Protein AF-A0A2K8UCI5-F1 (afdb_monomer)

Solvent-accessible surface area (backbone atoms only — not comparable to full-atom values): 15601 Å² total; per-residue (Å²): 131,56,74,60,50,55,51,47,45,50,54,52,30,69,34,71,57,67,73,60,74,86,48,57,68,68,60,54,51,51,52,49,49,49,55,48,50,47,51,23,44,49,49,12,52,48,42,30,75,26,50,40,74,67,23,25,14,62,88,83,52,98,50,97,85,38,55,49,44,64,76,40,79,25,60,80,46,74,41,74,41,48,20,38,31,53,50,92,89,74,39,55,42,37,39,35,40,67,48,73,47,80,56,47,38,92,86,77,67,24,55,52,85,54,49,66,58,55,49,52,56,50,31,53,46,31,34,23,42,30,67,58,33,45,74,34,40,33,36,38,42,36,37,33,32,42,65,25,65,69,49,41,53,101,92,39,76,14,36,45,64,48,47,25,71,72,45,39,86,36,34,66,36,85,52,65,86,46,66,44,48,26,21,43,38,38,34,40,26,32,30,44,52,87,61,21,17,84,76,78,74,74,76,77,77,76,75,77,80,77,93,66,82,98,80,82,90,85,70,85,69,79,78,70,72,72,70,72,73,71,75,74,71,65,55,62,49,35,22,46,50,66,36,92,88,45,74,51,57,62,55,59,59,49,45,53,52,47,45,54,41,18,71,71,36,57,87,54,23,39,69,52,97,78,22,52,41,77,92

Organism: NCBI:txid1166950

Mean predicted aligned error: 9.22 Å

Foldseek 3Di:
DPPLLVQLLVLQQQFAAQDALPDDPVSNVVSQVSNLLSVLASVQVVQCVQVLVQKFPDPDDPDPPNDSWDQDQFPVGTDTASIFRADPVQGTLEGEHEEEQEHADPPLRARQPCLVVSLVVLLVVLLRHLNPRLNHAYEYEYEYALCQCPSADPVGHGNLVVSLVVCVVQECPQGSPPDSSHHPFYKYKHAPSNSHHDDPDPDPDDPPPDDDDDDDPPDPDPPPPPPPPPPPPRRMWMDTRNGSPDTDDPLVVQLVSLCSSCVSVVCAWDRDPSHIDGD

pLDDT: mean 84.33, std 18.42, range [35.41, 98.38]

Secondary structure (DSSP, 8-state):
--HHHHHHHHHHHTSPPPPPTTS-HHHHHHHHHHHHHHHHHHHHHHHHHTT-TT-BSPS---STT--SS-EEEETTEEEE-SEEEEETTTEEEEEEEEEEE-S--TTTSSS-TTHHHHHHHHHHHHHHHHTT-TT-EEEEEEEEEGGGGT--BTTB--HHHHHHHHHGGGB---STTS-TT-BSEEEEEEE-GGG-SSPPPPPPPPPPPP---SS-------------------SEEEEETT-TT-B--HHHHHHHHHHHHHHHSTTTEEEETTEEEE-

Sequence (279 aa):
MAEIDERLAEALGSLPPKPGDEAPQAAKKRYSELVSQQVALALGAELRRRGLKEARPAPGGAGPDAGAERRMAGGLGAKKVDVTWATEESGLLLGISVKTINFRDSKTRNFQKNLVNRRGDMLMEAVTLHRRFPYAVLAGLFFLDSEAANDGTEKRRSTFLNAHARLQLFTGRNDPADREEQFERFYLILLDSARTGPRPTPPPLAPPPRSGSTADLFAPAPLAEAAPDPVSLPLLRPFQVGAPERELALADMLDDLLSLVAQRNPDFYELRDGRLIPA

Nearest PDB structures (foldseek):
  3pee-assembly2_B  TM=3.394E-01  e=1.733E+00  Clostridioides difficile 630
  4bgv-assembly1_C  TM=6.069E-01  e=7.448E+00  Picrophilus oshimae
  8qeo-assembly1_A  TM=4.089E-01  e=5.173E+00  Clostridioides difficile
  1guy-assembly1_C-2  TM=6.222E-01  e=9.496E+00  Chloroflexus aurantiacus

Structure (mmCIF, N/CA/C/O backbone):
data_AF-A0A2K8UCI5-F1
#
_entry.id   AF-A0A2K8UCI5-F1
#
loop_
_atom_site.group_PDB
_atom_site.id
_atom_site.type_symbol
_atom_site.label_atom_id
_atom_site.label_alt_id
_atom_site.label_comp_id
_atom_site.label_asym_id
_atom_site.label_entity_id
_atom_site.label_seq_id
_atom_site.pdbx_PDB_ins_code
_atom_site.Cartn_x
_atom_site.Cartn_y
_atom_site.Cartn_z
_atom_site.occupancy
_atom_site.B_iso_or_equiv
_atom_site.auth_seq_id
_atom_site.auth_comp_id
_atom_site.auth_asym_id
_atom_site.auth_atom_id
_atom_site.pdbx_PDB_model_num
ATOM 1 N N . MET A 1 1 ? 4.659 -21.398 0.496 1.00 56.81 1 MET A N 1
ATOM 2 C CA . MET A 1 1 ? 4.014 -20.107 0.172 1.00 56.81 1 MET A CA 1
ATOM 3 C C . MET A 1 1 ? 4.931 -19.390 -0.811 1.00 56.81 1 MET A C 1
ATOM 5 O O . MET A 1 1 ? 6.009 -19.915 -1.072 1.00 56.81 1 MET A O 1
ATOM 9 N N . ALA A 1 2 ? 4.531 -18.281 -1.438 1.00 68.62 2 ALA A N 1
ATOM 10 C CA . ALA A 1 2 ? 5.487 -17.556 -2.274 1.00 68.62 2 ALA A CA 1
ATOM 11 C C . ALA A 1 2 ? 6.543 -16.863 -1.389 1.00 68.62 2 ALA A C 1
ATOM 13 O O . ALA A 1 2 ? 6.276 -16.497 -0.246 1.00 68.62 2 ALA A O 1
ATOM 14 N N . GLU A 1 3 ? 7.755 -16.693 -1.921 1.00 82.38 3 GLU A N 1
ATOM 15 C CA . GLU A 1 3 ? 8.936 -16.213 -1.180 1.00 82.38 3 GLU A CA 1
ATOM 16 C C . GLU A 1 3 ? 8.713 -14.842 -0.503 1.00 82.38 3 GLU A C 1
ATOM 18 O O . GLU A 1 3 ? 9.254 -14.573 0.569 1.00 82.38 3 GLU A O 1
ATOM 23 N N . ILE A 1 4 ? 7.890 -13.972 -1.102 1.00 87.00 4 ILE A N 1
ATOM 24 C CA . ILE A 1 4 ? 7.556 -12.658 -0.534 1.00 87.00 4 ILE A CA 1
ATOM 25 C C . ILE A 1 4 ? 6.607 -12.752 0.664 1.00 87.00 4 ILE A C 1
ATOM 27 O O . ILE A 1 4 ? 6.786 -12.008 1.628 1.00 87.00 4 ILE A O 1
ATOM 31 N N . ASP A 1 5 ? 5.634 -13.666 0.642 1.00 86.00 5 ASP A N 1
ATOM 32 C CA . ASP A 1 5 ? 4.704 -13.865 1.754 1.00 86.00 5 ASP A CA 1
ATOM 33 C C . ASP A 1 5 ? 5.462 -14.288 3.016 1.00 86.00 5 ASP A C 1
ATOM 35 O O . ASP A 1 5 ? 5.235 -13.740 4.094 1.00 86.00 5 ASP A O 1
ATOM 39 N N . GLU A 1 6 ? 6.433 -15.191 2.866 1.00 85.12 6 GLU A N 1
ATOM 40 C CA . GLU A 1 6 ? 7.282 -15.669 3.962 1.00 85.12 6 GLU A CA 1
ATOM 41 C C . GLU A 1 6 ? 8.194 -14.558 4.499 1.00 85.12 6 GLU A C 1
ATOM 43 O O . GLU A 1 6 ? 8.233 -14.326 5.706 1.00 85.12 6 GLU A O 1
ATOM 48 N N . ARG A 1 7 ? 8.858 -13.800 3.616 1.00 86.06 7 ARG A N 1
ATOM 49 C CA . ARG A 1 7 ? 9.739 -12.688 4.015 1.00 86.06 7 ARG A CA 1
ATOM 50 C C . ARG A 1 7 ? 9.001 -11.564 4.719 1.00 86.06 7 ARG A C 1
ATOM 52 O O . ARG A 1 7 ? 9.495 -11.031 5.711 1.00 86.06 7 ARG A O 1
ATOM 59 N N . LEU A 1 8 ? 7.839 -11.169 4.199 1.00 89.38 8 LEU A N 1
ATOM 60 C CA . LEU A 1 8 ? 7.060 -10.113 4.829 1.00 89.38 8 LEU A CA 1
ATOM 61 C C . LEU A 1 8 ? 6.493 -10.595 6.167 1.00 89.38 8 LEU A C 1
ATOM 63 O O . LEU A 1 8 ? 6.482 -9.828 7.131 1.00 89.38 8 LEU A O 1
ATOM 67 N N . ALA A 1 9 ? 6.086 -11.866 6.252 1.00 87.38 9 ALA A N 1
ATOM 68 C CA . ALA A 1 9 ? 5.649 -12.454 7.507 1.00 87.38 9 ALA A CA 1
ATOM 69 C C . ALA A 1 9 ? 6.775 -12.499 8.553 1.00 87.38 9 ALA A C 1
ATOM 71 O O . ALA A 1 9 ? 6.557 -12.133 9.705 1.00 87.38 9 ALA A O 1
ATOM 72 N N . GLU A 1 10 ? 7.987 -12.886 8.158 1.00 87.19 10 GLU A N 1
ATOM 73 C CA . GLU A 1 10 ? 9.169 -12.883 9.025 1.00 87.19 10 GLU A CA 1
ATOM 74 C C . GLU A 1 10 ? 9.517 -11.465 9.500 1.00 87.19 10 GLU A C 1
ATOM 76 O O . GLU A 1 10 ? 9.662 -11.226 10.702 1.00 87.19 10 GLU A O 1
ATOM 81 N N . ALA A 1 11 ? 9.574 -10.500 8.575 1.00 87.44 11 ALA A N 1
ATOM 82 C CA . ALA A 1 11 ? 9.883 -9.108 8.889 1.00 87.44 11 ALA A CA 1
ATOM 83 C C . ALA A 1 11 ? 8.878 -8.517 9.887 1.00 87.44 11 ALA A C 1
ATOM 85 O O . ALA A 1 11 ? 9.272 -7.887 10.870 1.00 87.44 11 ALA A O 1
ATOM 86 N N . LEU A 1 12 ? 7.580 -8.756 9.684 1.00 90.88 12 LEU A N 1
ATOM 87 C CA . LEU A 1 12 ? 6.537 -8.283 10.595 1.00 90.88 12 LEU A CA 1
ATOM 88 C C . LEU A 1 12 ? 6.494 -9.065 11.912 1.00 90.88 12 LEU A C 1
ATOM 90 O O . LEU A 1 12 ? 6.242 -8.464 12.954 1.00 90.88 12 LEU A O 1
ATOM 94 N N . GLY A 1 13 ? 6.796 -10.365 11.900 1.00 87.00 13 GLY A N 1
ATOM 95 C CA . GLY A 1 13 ? 6.927 -11.167 13.117 1.00 87.00 13 GLY A CA 1
ATOM 96 C C . GLY A 1 13 ? 8.065 -10.684 14.020 1.00 87.00 13 GLY A C 1
ATOM 97 O O . GLY A 1 13 ? 7.949 -10.746 15.240 1.00 87.00 13 GLY A O 1
ATOM 98 N N . SER A 1 14 ? 9.128 -10.121 13.437 1.00 87.00 14 SER A N 1
ATOM 99 C CA . SER A 1 14 ? 10.275 -9.578 14.180 1.00 87.00 14 SER A CA 1
ATOM 100 C C . SER A 1 14 ? 10.002 -8.259 14.922 1.00 87.00 14 SER A C 1
ATOM 102 O O . SER A 1 14 ? 10.831 -7.812 15.720 1.00 87.00 14 SER A O 1
ATOM 104 N N . LEU A 1 15 ? 8.857 -7.614 14.670 1.00 90.62 15 LEU A N 1
ATOM 105 C CA . LEU A 1 15 ? 8.478 -6.371 15.339 1.00 90.62 15 LEU A CA 1
ATOM 106 C C . LEU A 1 15 ? 8.322 -6.567 16.853 1.00 90.62 15 LEU A C 1
ATOM 108 O O . LEU A 1 15 ? 8.013 -7.668 17.303 1.00 90.62 15 LEU A O 1
ATOM 112 N N . PRO A 1 16 ? 8.471 -5.506 17.671 1.00 91.62 16 PRO A N 1
ATOM 113 C CA . PRO A 1 16 ? 8.111 -5.596 19.078 1.00 91.62 16 PRO A CA 1
ATOM 114 C C . PRO A 1 16 ? 6.626 -5.968 19.238 1.00 91.62 16 PRO A C 1
ATOM 116 O O . PRO A 1 16 ? 5.816 -5.697 18.339 1.00 91.62 16 PRO A O 1
ATOM 119 N N . PRO A 1 17 ? 6.242 -6.530 20.397 1.00 92.81 17 PRO A N 1
ATOM 120 C CA . PRO A 1 17 ? 4.841 -6.775 20.704 1.00 92.81 17 PRO A CA 1
ATOM 121 C C . PRO A 1 17 ? 4.008 -5.507 20.522 1.00 92.81 17 PRO A C 1
ATOM 123 O O . PRO A 1 17 ? 4.413 -4.414 20.943 1.00 92.81 17 PRO A O 1
ATOM 126 N N . LYS A 1 18 ? 2.837 -5.649 19.899 1.00 94.50 18 LYS A N 1
ATOM 127 C CA . LYS A 1 18 ? 1.888 -4.548 19.760 1.00 94.50 18 LYS A CA 1
ATOM 128 C C . LYS A 1 18 ? 1.512 -4.000 21.150 1.00 94.50 18 LYS A C 1
ATOM 130 O O . LYS A 1 18 ? 1.085 -4.766 22.014 1.00 94.50 18 LYS A O 1
ATOM 135 N N . PRO A 1 19 ? 1.623 -2.680 21.386 1.00 95.19 19 PRO A N 1
ATOM 136 C CA . PRO A 1 19 ? 1.131 -2.067 22.618 1.00 95.19 19 PRO A CA 1
ATOM 137 C C . PRO A 1 19 ? -0.378 -2.285 22.817 1.00 95.19 19 PRO A C 1
ATOM 139 O O . PRO A 1 19 ? -1.129 -2.395 21.853 1.00 95.19 19 PRO A O 1
ATOM 142 N N . GLY A 1 20 ? -0.857 -2.268 24.062 1.00 94.06 20 GLY A N 1
ATOM 143 C CA . GLY A 1 20 ? -2.302 -2.295 24.329 1.00 94.06 20 GLY A CA 1
ATOM 144 C C . GLY A 1 20 ? -3.029 -1.046 23.803 1.00 94.06 20 GLY A C 1
ATOM 145 O O . GLY A 1 20 ? -2.422 0.013 23.637 1.00 94.06 20 GLY A O 1
ATOM 146 N N . ASP A 1 21 ? -4.346 -1.129 23.592 1.00 93.81 21 ASP A N 1
ATOM 147 C CA . ASP A 1 21 ? -5.149 0.009 23.098 1.00 93.81 21 ASP A CA 1
ATOM 148 C C . ASP A 1 21 ? -5.103 1.239 24.030 1.00 93.81 21 ASP A C 1
ATOM 150 O O . ASP A 1 21 ? -5.162 2.384 23.564 1.00 93.81 21 ASP A O 1
ATOM 154 N N . GLU A 1 22 ? -4.915 1.005 25.333 1.00 94.12 22 GLU A N 1
ATOM 155 C CA . GLU A 1 22 ? -4.767 2.039 26.370 1.00 94.12 22 GLU A CA 1
ATOM 156 C C . GLU A 1 22 ? -3.343 2.613 26.467 1.00 94.12 22 GLU A C 1
ATOM 158 O O . GLU A 1 22 ? -3.086 3.521 27.256 1.00 94.12 22 GLU A O 1
ATOM 163 N N . ALA A 1 23 ? -2.395 2.113 25.666 1.00 95.00 23 ALA A N 1
ATOM 164 C CA . ALA A 1 23 ? -1.029 2.619 25.668 1.00 95.00 23 ALA A CA 1
ATOM 165 C C . ALA A 1 23 ? -0.969 4.098 25.231 1.00 95.00 23 ALA A C 1
ATOM 167 O O . ALA A 1 23 ? -1.808 4.558 24.438 1.00 95.00 23 ALA A O 1
ATOM 168 N N . PRO A 1 24 ? 0.060 4.852 25.672 1.00 96.62 24 PRO A N 1
ATOM 169 C CA . PRO A 1 24 ? 0.256 6.235 25.257 1.00 96.62 24 PRO A CA 1
ATOM 170 C C . PRO A 1 24 ? 0.261 6.392 23.734 1.00 96.62 24 PRO A C 1
ATOM 172 O O . PRO A 1 24 ? 0.823 5.571 23.004 1.00 96.62 24 PRO A O 1
ATOM 175 N N . GLN A 1 25 ? -0.309 7.494 23.239 1.00 95.00 25 GLN A N 1
ATOM 176 C CA . GLN A 1 25 ? -0.429 7.750 21.798 1.00 95.00 25 GLN A CA 1
ATOM 177 C C . GLN A 1 25 ? 0.921 7.691 21.063 1.00 95.00 25 GLN A C 1
ATOM 179 O O . GLN A 1 25 ? 0.972 7.237 19.921 1.00 95.00 25 GLN A O 1
ATOM 184 N N . ALA A 1 26 ? 2.012 8.102 21.717 1.00 96.12 26 ALA A N 1
ATOM 185 C CA . ALA A 1 26 ? 3.362 8.011 21.166 1.00 96.12 26 ALA A CA 1
ATOM 186 C C . ALA A 1 26 ? 3.799 6.557 20.904 1.00 96.12 26 ALA A C 1
ATOM 188 O O . ALA A 1 26 ? 4.354 6.277 19.846 1.00 96.12 26 ALA A O 1
ATOM 189 N N . ALA A 1 27 ? 3.494 5.624 21.813 1.00 96.06 27 ALA A N 1
ATOM 190 C CA . ALA A 1 27 ? 3.811 4.204 21.647 1.00 96.06 27 ALA A CA 1
ATOM 191 C C . ALA A 1 27 ? 2.990 3.575 20.512 1.00 96.06 27 ALA A C 1
ATOM 193 O O . ALA A 1 27 ? 3.532 2.860 19.671 1.00 96.06 27 ALA A O 1
ATOM 194 N N . LYS A 1 28 ? 1.697 3.914 20.432 1.00 95.75 28 LYS A N 1
ATOM 195 C CA . LYS A 1 28 ? 0.817 3.468 19.341 1.00 95.75 28 LYS A CA 1
ATOM 196 C C . LYS A 1 28 ? 1.295 3.977 17.983 1.00 95.75 28 LYS A C 1
ATOM 198 O O . LYS A 1 28 ? 1.406 3.212 17.030 1.00 95.75 28 LYS A O 1
ATOM 203 N N . LYS A 1 29 ? 1.636 5.266 17.906 1.00 94.94 29 LYS A N 1
ATOM 204 C CA . LYS A 1 29 ? 2.211 5.875 16.702 1.00 94.94 29 LYS A CA 1
ATOM 205 C C . LYS A 1 29 ? 3.510 5.171 16.296 1.00 94.94 29 LYS A C 1
ATOM 207 O O . LYS A 1 29 ? 3.616 4.749 15.150 1.00 94.94 29 LYS A O 1
ATOM 212 N N . ARG A 1 30 ? 4.437 4.981 17.241 1.00 95.06 30 ARG A N 1
ATOM 213 C CA . ARG A 1 30 ? 5.722 4.304 17.015 1.00 95.06 30 ARG A CA 1
ATOM 214 C C . ARG A 1 30 ? 5.538 2.898 16.444 1.00 95.06 30 ARG A C 1
ATOM 216 O O . ARG A 1 30 ? 6.214 2.544 15.488 1.00 95.06 30 ARG A O 1
ATOM 223 N N . TYR A 1 31 ? 4.622 2.107 17.003 1.00 95.50 31 TYR A N 1
ATOM 224 C CA . TYR A 1 31 ? 4.328 0.768 16.489 1.00 95.50 31 TYR A CA 1
ATOM 225 C C . TYR A 1 31 ? 3.803 0.813 15.047 1.00 95.50 31 TYR A C 1
ATOM 227 O O . TYR A 1 31 ? 4.307 0.100 14.185 1.00 95.50 31 TYR A O 1
ATOM 235 N N . SER A 1 32 ? 2.840 1.693 14.754 1.00 94.88 32 SER A N 1
ATOM 236 C CA . SER A 1 32 ? 2.313 1.837 13.392 1.00 94.88 32 SER A CA 1
ATOM 237 C C . SER A 1 32 ? 3.366 2.274 12.374 1.00 94.88 32 SER A C 1
ATOM 239 O O . SER A 1 32 ? 3.323 1.793 11.245 1.00 94.88 32 SER A O 1
ATOM 241 N N . GLU A 1 33 ? 4.302 3.141 12.772 1.00 93.44 33 GLU A N 1
ATOM 242 C CA . GLU A 1 33 ? 5.446 3.553 11.946 1.00 93.44 33 GLU A CA 1
ATOM 243 C C . GLU A 1 33 ? 6.394 2.380 11.666 1.00 93.44 33 GLU A C 1
ATOM 245 O O . GLU A 1 33 ? 6.832 2.212 10.529 1.00 93.44 33 GLU A O 1
ATOM 250 N N . LEU A 1 34 ? 6.667 1.536 12.669 1.00 93.19 34 LEU A N 1
ATOM 251 C CA . LEU A 1 34 ? 7.491 0.336 12.500 1.00 93.19 34 LEU A CA 1
ATOM 252 C C . LEU A 1 34 ? 6.850 -0.667 11.533 1.00 93.19 34 LEU A C 1
ATOM 254 O O . LEU A 1 34 ? 7.548 -1.193 10.669 1.00 93.19 34 LEU A O 1
ATOM 258 N N . VAL A 1 35 ? 5.533 -0.891 11.631 1.00 94.25 35 VAL A N 1
ATOM 259 C CA . VAL A 1 35 ? 4.797 -1.748 10.683 1.00 94.25 35 VAL A CA 1
ATOM 260 C C . VAL A 1 35 ? 4.964 -1.226 9.258 1.00 94.25 35 VAL A C 1
ATOM 262 O O . VAL A 1 35 ? 5.414 -1.967 8.388 1.00 94.25 35 VAL A O 1
ATOM 265 N N . SER A 1 36 ? 4.663 0.054 9.006 1.00 92.44 36 SER A N 1
ATOM 266 C CA . SER A 1 36 ? 4.797 0.621 7.657 1.00 92.44 36 SER A CA 1
ATOM 267 C C . SER A 1 36 ? 6.239 0.596 7.147 1.00 92.44 36 SER A C 1
ATOM 269 O O . SER A 1 36 ? 6.461 0.291 5.978 1.00 92.44 36 SER A O 1
ATOM 271 N N . GLN A 1 37 ? 7.222 0.858 8.015 1.00 91.38 37 GLN A N 1
ATOM 272 C CA . GLN A 1 37 ? 8.636 0.850 7.647 1.00 91.38 37 GLN A CA 1
ATOM 273 C C . GLN A 1 37 ? 9.111 -0.549 7.234 1.00 91.38 37 GLN A C 1
ATOM 275 O O . GLN A 1 37 ? 9.785 -0.682 6.214 1.00 91.38 37 GLN A O 1
ATOM 280 N N . GLN A 1 38 ? 8.755 -1.591 7.994 1.00 92.00 38 GLN A N 1
ATOM 281 C CA . GLN A 1 38 ? 9.133 -2.968 7.659 1.00 92.00 38 GLN A CA 1
ATOM 282 C C . GLN A 1 38 ? 8.472 -3.443 6.365 1.00 92.00 38 GLN A C 1
ATOM 284 O O . GLN A 1 38 ? 9.144 -4.035 5.522 1.00 92.00 38 GLN A O 1
ATOM 289 N N . VAL A 1 39 ? 7.192 -3.109 6.156 1.00 93.88 39 VAL A N 1
ATOM 290 C CA . VAL A 1 39 ? 6.504 -3.379 4.883 1.00 93.88 39 VAL A CA 1
ATOM 291 C C . VAL A 1 39 ? 7.239 -2.710 3.724 1.00 93.88 39 VAL A C 1
ATOM 293 O O . VAL A 1 39 ? 7.556 -3.372 2.739 1.00 93.88 39 VAL A O 1
ATOM 296 N N . ALA A 1 40 ? 7.550 -1.417 3.839 1.00 93.00 40 ALA A N 1
ATOM 297 C CA . ALA A 1 40 ? 8.215 -0.679 2.773 1.00 93.00 40 ALA A CA 1
ATOM 298 C C . ALA A 1 40 ? 9.602 -1.257 2.440 1.00 93.00 40 ALA A C 1
ATOM 300 O O . ALA A 1 40 ? 9.944 -1.408 1.267 1.00 93.00 40 ALA A O 1
ATOM 301 N N . LEU A 1 41 ? 10.389 -1.632 3.456 1.00 91.56 41 L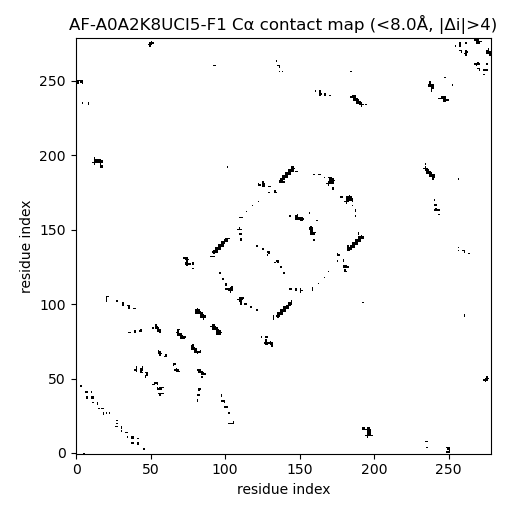EU A N 1
ATOM 302 C CA . LEU A 1 41 ? 11.706 -2.256 3.281 1.00 91.56 41 LEU A CA 1
ATOM 303 C C . LEU A 1 41 ? 11.621 -3.614 2.580 1.00 91.56 41 LEU A C 1
ATOM 305 O O . LEU A 1 41 ? 12.377 -3.855 1.635 1.00 91.56 41 LEU A O 1
ATOM 309 N N . ALA A 1 42 ? 10.693 -4.471 3.009 1.00 92.69 42 ALA A N 1
ATOM 310 C CA . ALA A 1 42 ? 10.477 -5.784 2.411 1.00 92.69 42 ALA A CA 1
ATOM 311 C C . ALA A 1 42 ? 10.013 -5.672 0.949 1.00 92.69 42 ALA A C 1
ATOM 313 O O . ALA A 1 42 ? 10.578 -6.327 0.073 1.00 92.69 42 ALA A O 1
ATOM 314 N N . LEU A 1 43 ? 9.056 -4.782 0.663 1.00 94.62 43 LEU A N 1
ATOM 315 C CA . LEU A 1 43 ? 8.589 -4.522 -0.700 1.00 94.62 43 LEU A CA 1
ATOM 316 C C . LEU A 1 43 ? 9.700 -3.944 -1.580 1.00 94.62 43 LEU A C 1
ATOM 318 O O . LEU A 1 43 ? 9.914 -4.431 -2.684 1.00 94.62 43 LEU A O 1
ATOM 322 N N . GLY A 1 44 ? 10.458 -2.957 -1.095 1.00 93.31 44 GLY A N 1
ATOM 323 C CA . GLY A 1 44 ? 11.583 -2.396 -1.843 1.00 93.31 44 GLY A CA 1
ATOM 324 C C . GLY A 1 44 ? 12.635 -3.456 -2.192 1.00 93.31 44 GLY A C 1
ATOM 325 O O . GLY A 1 44 ? 13.134 -3.489 -3.317 1.00 93.31 44 GLY A O 1
ATOM 326 N N . ALA A 1 45 ? 12.959 -4.350 -1.251 1.00 93.12 45 ALA A N 1
ATOM 327 C CA . ALA A 1 45 ? 13.869 -5.471 -1.494 1.00 93.12 45 ALA A CA 1
ATOM 328 C C . ALA A 1 45 ? 13.329 -6.449 -2.540 1.00 93.12 45 ALA A C 1
ATOM 330 O O . ALA A 1 45 ? 14.073 -6.867 -3.429 1.00 93.12 45 ALA A O 1
ATOM 331 N N . GLU A 1 46 ? 12.040 -6.763 -2.471 1.00 95.06 46 GLU A N 1
ATOM 332 C CA . GLU A 1 46 ? 11.396 -7.658 -3.423 1.00 95.06 46 GLU A CA 1
ATOM 333 C C . GLU A 1 46 ? 11.326 -7.066 -4.832 1.00 95.06 46 GLU A C 1
ATOM 335 O O . GLU A 1 46 ? 11.679 -7.743 -5.794 1.00 95.06 46 GLU A O 1
ATOM 340 N N . LEU A 1 47 ? 10.967 -5.788 -4.972 1.00 95.56 47 LEU A N 1
ATOM 341 C CA . LEU A 1 47 ? 10.945 -5.115 -6.272 1.00 95.56 47 LEU A CA 1
ATOM 342 C C . LEU A 1 47 ? 12.333 -5.123 -6.931 1.00 95.56 47 LEU A C 1
ATOM 344 O O . LEU A 1 47 ? 12.447 -5.427 -8.118 1.00 95.56 47 LEU A O 1
ATOM 348 N N . ARG A 1 48 ? 13.409 -4.892 -6.161 1.00 94.44 48 ARG A N 1
ATOM 349 C CA . ARG A 1 48 ? 14.785 -5.017 -6.676 1.00 94.44 48 ARG A CA 1
ATOM 350 C C . ARG A 1 48 ? 15.098 -6.431 -7.158 1.00 94.44 48 ARG A C 1
ATOM 352 O O . ARG A 1 48 ? 15.703 -6.586 -8.217 1.00 94.44 48 ARG A O 1
ATOM 359 N N . ARG A 1 49 ? 14.664 -7.460 -6.421 1.00 93.81 49 ARG A N 1
ATOM 360 C CA . ARG A 1 49 ? 14.806 -8.868 -6.837 1.00 93.81 49 ARG A CA 1
ATOM 361 C C . ARG A 1 49 ? 14.045 -9.156 -8.135 1.00 93.81 49 ARG A C 1
ATOM 363 O O . ARG A 1 49 ? 14.508 -9.962 -8.940 1.00 93.81 49 ARG A O 1
ATOM 370 N N . ARG A 1 50 ? 12.921 -8.470 -8.356 1.00 95.25 50 ARG A N 1
ATOM 371 C CA . ARG A 1 50 ? 12.105 -8.545 -9.577 1.00 95.25 50 ARG A CA 1
ATOM 372 C C . ARG A 1 50 ? 12.592 -7.649 -10.723 1.00 95.25 50 ARG A C 1
ATOM 374 O O . ARG A 1 50 ? 11.881 -7.508 -11.706 1.00 95.25 50 ARG A O 1
ATOM 381 N N . GLY A 1 51 ? 13.796 -7.078 -10.638 1.00 94.31 51 GLY A N 1
ATOM 382 C CA . GLY A 1 51 ? 14.426 -6.329 -11.737 1.00 94.31 51 GLY A CA 1
ATOM 383 C C . GLY A 1 51 ? 14.358 -4.805 -11.607 1.00 94.31 51 GLY A C 1
ATOM 384 O O . GLY A 1 51 ? 15.075 -4.101 -12.317 1.00 94.31 51 GLY A O 1
ATOM 385 N N . LEU A 1 52 ? 13.604 -4.273 -10.639 1.00 94.56 52 LEU A N 1
ATOM 386 C CA . LEU A 1 52 ? 13.461 -2.834 -10.406 1.00 94.56 52 LEU A CA 1
ATOM 387 C C . LEU A 1 52 ? 14.634 -2.339 -9.548 1.00 94.56 52 LEU A C 1
ATOM 389 O O . LEU A 1 52 ? 14.473 -1.997 -8.376 1.00 94.56 52 LEU A O 1
ATOM 393 N N . LYS A 1 53 ? 15.848 -2.356 -10.114 1.00 90.44 53 LYS A N 1
ATOM 394 C CA . LYS A 1 53 ? 17.125 -2.128 -9.401 1.00 90.44 53 LYS A CA 1
ATOM 395 C C . LYS A 1 53 ? 17.143 -0.849 -8.553 1.00 90.44 53 LYS A C 1
ATOM 397 O O . LYS A 1 53 ? 17.732 -0.838 -7.475 1.00 90.44 53 LYS A O 1
ATOM 402 N N . GLU A 1 54 ? 16.469 0.200 -9.016 1.00 89.06 54 GLU A N 1
ATOM 403 C CA . GLU A 1 54 ? 16.421 1.518 -8.369 1.00 89.06 54 GLU A CA 1
ATOM 404 C C . GLU A 1 54 ? 15.279 1.668 -7.352 1.00 89.06 54 GLU A C 1
ATOM 406 O O . GLU A 1 54 ? 15.071 2.758 -6.814 1.00 89.06 54 GLU A O 1
ATOM 411 N N . ALA A 1 55 ? 14.526 0.596 -7.074 1.00 92.62 55 ALA A N 1
ATOM 412 C CA . ALA A 1 55 ? 13.404 0.659 -6.152 1.00 92.62 55 ALA A CA 1
ATOM 413 C C . ALA A 1 55 ? 13.858 1.078 -4.743 1.00 92.62 55 ALA A C 1
ATOM 415 O O . ALA A 1 55 ? 14.841 0.567 -4.191 1.00 92.62 55 ALA A O 1
ATOM 416 N N . ARG A 1 56 ? 13.111 2.010 -4.150 1.00 90.56 56 ARG A N 1
ATOM 417 C CA . ARG A 1 56 ? 13.307 2.566 -2.806 1.00 90.56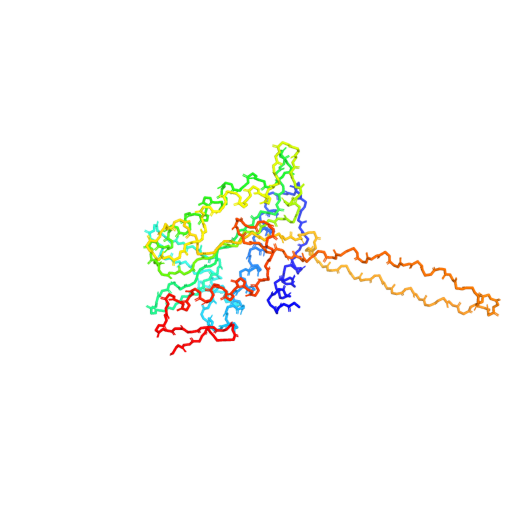 56 ARG A CA 1
ATOM 418 C C . ARG A 1 56 ? 12.146 2.152 -1.893 1.00 90.56 56 ARG A C 1
ATOM 420 O O . ARG A 1 56 ? 11.035 2.050 -2.408 1.00 90.56 56 ARG A O 1
ATOM 427 N N . PRO A 1 57 ? 12.366 1.955 -0.579 1.00 88.94 57 PRO A N 1
ATOM 428 C CA . PRO A 1 57 ? 13.615 2.158 0.173 1.00 88.94 57 PRO A CA 1
ATOM 429 C C . PRO A 1 57 ? 14.726 1.160 -0.170 1.00 88.94 57 PRO A C 1
ATOM 431 O O . PRO A 1 57 ? 14.472 -0.034 -0.327 1.00 88.94 57 PRO A O 1
ATOM 434 N N . ALA A 1 58 ? 15.972 1.641 -0.232 1.00 78.44 58 ALA A N 1
ATOM 435 C CA . ALA A 1 58 ? 17.165 0.788 -0.279 1.00 78.44 58 ALA A CA 1
ATOM 436 C C . ALA A 1 58 ? 17.634 0.439 1.151 1.00 78.44 58 ALA A C 1
ATOM 438 O O . ALA A 1 58 ? 17.402 1.237 2.063 1.00 78.44 58 ALA A O 1
ATOM 439 N N . PRO A 1 59 ? 18.288 -0.717 1.381 1.00 66.38 59 PRO A N 1
ATOM 440 C CA . PRO A 1 59 ? 18.790 -1.079 2.700 1.00 66.38 59 PRO A CA 1
ATOM 441 C C . PRO A 1 59 ? 19.995 -0.194 3.039 1.00 66.38 59 PRO A C 1
ATOM 443 O O . PRO A 1 59 ? 20.992 -0.228 2.328 1.00 66.38 59 PRO A O 1
ATOM 446 N N . GLY A 1 60 ? 19.904 0.573 4.126 1.00 54.25 60 GLY A N 1
ATOM 447 C CA . GLY A 1 60 ? 21.036 1.297 4.705 1.00 54.25 60 GLY A CA 1
ATOM 448 C C . GLY A 1 60 ? 21.489 2.554 3.953 1.00 54.25 60 GLY A C 1
ATOM 449 O O . GLY A 1 60 ? 22.114 2.501 2.900 1.00 54.25 60 GLY A O 1
ATOM 450 N N . GLY A 1 61 ? 21.311 3.701 4.602 1.00 41.12 61 GLY A N 1
ATOM 451 C CA . GLY A 1 61 ? 22.305 4.764 4.561 1.00 41.12 61 GLY A CA 1
ATOM 452 C C . GLY A 1 61 ? 21.984 5.839 5.602 1.00 41.12 61 GLY A C 1
ATOM 453 O O . GLY A 1 61 ? 20.839 6.239 5.792 1.00 41.12 61 GLY A O 1
ATOM 454 N N . ALA A 1 62 ? 23.011 6.267 6.323 1.00 35.41 62 ALA A N 1
ATOM 455 C CA . ALA A 1 62 ? 22.965 7.346 7.302 1.00 35.41 62 ALA A CA 1
ATOM 456 C C . ALA A 1 62 ? 23.513 8.630 6.657 1.00 35.41 62 ALA A C 1
ATOM 458 O O . ALA A 1 62 ? 24.544 9.155 7.062 1.00 35.41 62 ALA A O 1
ATOM 459 N N . GLY A 1 63 ? 22.853 9.094 5.596 1.00 36.31 63 GLY A N 1
ATOM 460 C CA . GLY A 1 63 ? 23.217 10.302 4.856 1.00 36.31 63 GLY A CA 1
ATOM 461 C C . GLY A 1 63 ? 21.979 11.118 4.469 1.00 36.31 63 GLY A C 1
ATOM 462 O O . GLY A 1 63 ? 20.876 10.569 4.454 1.00 36.31 63 GLY A O 1
ATOM 463 N N . PRO A 1 64 ? 22.129 12.414 4.147 1.00 36.34 64 PRO A N 1
ATOM 464 C CA . PRO A 1 64 ? 21.011 13.292 3.783 1.00 36.34 64 PRO A CA 1
ATOM 465 C C . PRO A 1 64 ? 20.225 12.809 2.545 1.00 36.34 64 PRO A C 1
ATOM 467 O O . PRO A 1 64 ? 19.026 13.065 2.466 1.00 36.34 64 PRO A O 1
ATOM 470 N N . ASP A 1 65 ? 20.862 12.026 1.663 1.00 40.16 65 ASP A N 1
ATOM 471 C CA . ASP A 1 65 ? 20.253 11.362 0.492 1.00 40.16 65 ASP A CA 1
ATOM 472 C C . ASP A 1 65 ? 19.933 9.872 0.703 1.00 40.16 65 ASP A C 1
ATOM 474 O O . ASP A 1 65 ? 19.434 9.187 -0.190 1.00 40.16 65 ASP A O 1
ATOM 478 N N . ALA A 1 66 ? 20.180 9.346 1.899 1.00 41.41 66 ALA A N 1
ATOM 479 C CA . ALA A 1 66 ? 19.875 7.965 2.251 1.00 41.41 66 ALA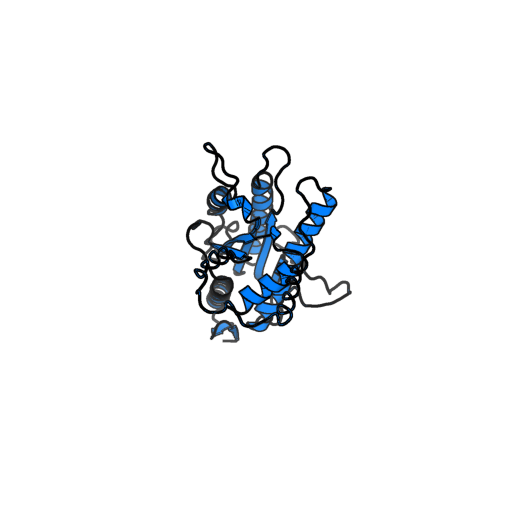 A CA 1
ATOM 480 C C . ALA A 1 66 ? 18.486 7.802 2.892 1.00 41.41 66 ALA A C 1
ATOM 482 O O . ALA A 1 66 ? 18.221 6.886 3.673 1.00 41.41 66 ALA A O 1
ATOM 483 N N . GLY A 1 67 ? 17.576 8.713 2.550 1.00 39.69 67 GLY A N 1
ATOM 484 C CA . GLY A 1 67 ? 16.183 8.626 2.937 1.00 39.69 67 GLY A CA 1
ATOM 485 C C . GLY A 1 67 ? 15.523 7.430 2.261 1.00 39.69 67 GLY A C 1
ATOM 486 O O . GLY A 1 67 ? 15.447 7.354 1.039 1.00 39.69 67 GLY A O 1
ATOM 487 N N . ALA A 1 68 ? 14.984 6.532 3.079 1.00 48.03 68 ALA A N 1
ATOM 488 C CA . ALA A 1 68 ? 14.102 5.425 2.717 1.00 48.03 68 ALA A CA 1
ATOM 489 C C . ALA A 1 68 ? 12.941 5.800 1.753 1.00 48.03 68 ALA A C 1
ATOM 491 O O . ALA A 1 68 ? 12.329 4.929 1.151 1.00 48.03 68 ALA A O 1
ATOM 492 N N . GLU A 1 69 ? 12.658 7.087 1.544 1.00 52.44 69 GLU A N 1
ATOM 493 C CA . GLU A 1 69 ? 11.529 7.597 0.767 1.00 52.44 69 GLU A CA 1
ATOM 494 C C . GLU A 1 69 ? 12.002 8.728 -0.158 1.00 52.44 69 GLU A C 1
ATOM 496 O O . GLU A 1 69 ? 12.540 9.738 0.315 1.00 52.44 69 GLU A O 1
ATOM 501 N N . ARG A 1 70 ? 11.762 8.613 -1.471 1.00 54.88 70 ARG A N 1
ATOM 502 C CA . ARG A 1 70 ? 12.046 9.704 -2.415 1.00 54.88 70 ARG A CA 1
ATOM 503 C C . ARG A 1 70 ? 10.968 10.780 -2.255 1.00 54.88 70 ARG A C 1
ATOM 505 O O . ARG A 1 70 ? 9.781 10.515 -2.435 1.00 54.88 70 ARG A O 1
ATOM 512 N N . ARG A 1 71 ? 11.370 12.010 -1.912 1.00 57.50 71 ARG A N 1
ATOM 513 C CA . ARG A 1 71 ? 10.500 13.186 -2.072 1.00 57.50 71 ARG A CA 1
ATOM 514 C C . ARG A 1 71 ? 10.399 13.474 -3.564 1.00 57.50 71 ARG A C 1
ATOM 516 O O . ARG A 1 71 ? 11.383 13.873 -4.177 1.00 57.50 71 ARG A O 1
ATOM 523 N N . MET A 1 72 ? 9.222 13.268 -4.135 1.00 58.44 72 MET A N 1
ATOM 524 C CA . MET A 1 72 ? 8.938 13.590 -5.529 1.00 58.44 72 MET A CA 1
ATOM 525 C C . MET A 1 72 ? 8.216 14.928 -5.578 1.00 58.44 72 MET A C 1
ATOM 527 O O . MET A 1 72 ? 7.286 15.141 -4.804 1.00 58.44 72 MET A O 1
ATOM 531 N N . ALA A 1 73 ? 8.614 15.837 -6.468 1.00 59.47 73 ALA A N 1
ATOM 532 C CA . ALA A 1 73 ? 7.790 17.001 -6.779 1.00 59.47 73 ALA A CA 1
ATOM 533 C C . ALA A 1 73 ? 6.504 16.493 -7.447 1.00 59.47 73 ALA A C 1
ATOM 535 O O . ALA A 1 73 ? 6.551 16.040 -8.584 1.00 59.47 73 ALA A O 1
ATOM 536 N N . GLY A 1 74 ? 5.385 16.479 -6.727 1.00 58.03 74 GLY A N 1
ATOM 537 C CA . GLY A 1 74 ? 4.081 16.126 -7.278 1.00 58.03 74 GLY A CA 1
ATOM 538 C C . GLY A 1 74 ? 3.398 17.327 -7.927 1.00 58.03 74 GLY A C 1
ATOM 539 O O . GLY A 1 74 ? 3.841 18.466 -7.774 1.00 58.03 74 GLY A O 1
ATOM 540 N N . GLY A 1 75 ? 2.285 17.082 -8.622 1.00 45.09 75 GLY A N 1
ATOM 541 C CA . GLY A 1 75 ? 1.556 18.105 -9.382 1.00 45.09 75 GLY A CA 1
ATOM 542 C C . GLY A 1 75 ? 0.930 19.199 -8.511 1.00 45.09 75 GLY A C 1
ATOM 543 O O . GLY A 1 75 ? 0.593 20.265 -9.011 1.00 45.09 75 GLY A O 1
ATOM 544 N N . LEU A 1 76 ? 0.807 18.951 -7.203 1.00 50.16 76 LEU A N 1
ATOM 545 C CA . LEU A 1 76 ? 0.296 19.889 -6.196 1.00 50.16 76 LEU A CA 1
ATOM 546 C C . LEU A 1 76 ? 1.314 20.195 -5.082 1.00 50.16 76 LEU A C 1
ATOM 548 O O . LEU A 1 76 ? 0.961 20.795 -4.069 1.00 50.16 76 LEU A O 1
ATOM 552 N N . GLY A 1 77 ? 2.572 19.774 -5.246 1.00 50.91 77 GLY A N 1
ATOM 553 C CA . GLY A 1 77 ? 3.627 19.923 -4.242 1.00 50.91 77 GLY A CA 1
ATOM 554 C C . GLY A 1 77 ? 4.386 18.625 -3.975 1.00 50.91 77 GLY A C 1
ATOM 555 O O . GLY A 1 77 ? 4.027 17.553 -4.461 1.00 50.91 77 GLY A O 1
ATOM 556 N N . ALA A 1 78 ? 5.478 18.715 -3.212 1.00 62.38 78 ALA A N 1
ATOM 557 C CA . ALA A 1 78 ? 6.323 17.557 -2.945 1.00 62.38 78 ALA A CA 1
ATOM 558 C C . ALA A 1 78 ? 5.588 16.489 -2.116 1.00 62.38 78 ALA A C 1
ATOM 560 O O . ALA A 1 78 ? 5.016 16.789 -1.066 1.00 62.38 78 ALA A O 1
ATOM 561 N N . LYS A 1 79 ? 5.653 15.231 -2.556 1.00 71.69 79 LYS A N 1
ATOM 562 C CA . LYS A 1 79 ? 5.035 14.083 -1.895 1.00 71.69 79 LYS A CA 1
ATOM 563 C C . LYS A 1 79 ? 6.063 12.984 -1.638 1.00 71.69 79 LYS A C 1
ATOM 565 O O . LYS A 1 79 ? 6.953 12.741 -2.449 1.00 71.69 79 LYS A O 1
ATOM 570 N N . LYS A 1 80 ? 5.947 12.351 -0.474 1.00 73.50 80 LYS A N 1
ATOM 571 C CA . LYS A 1 80 ? 6.689 11.143 -0.109 1.00 73.50 80 LYS A CA 1
ATOM 572 C C . LYS A 1 80 ? 5.773 9.948 -0.307 1.00 73.50 80 LYS A C 1
ATOM 574 O O . LYS A 1 80 ? 4.638 10.000 0.161 1.00 73.50 80 LYS A O 1
ATOM 579 N N . VAL A 1 81 ? 6.283 8.927 -0.979 1.00 83.81 81 VAL A N 1
ATOM 580 C CA . VAL A 1 81 ? 5.608 7.646 -1.193 1.00 83.81 81 VAL A CA 1
ATOM 581 C C . VAL A 1 81 ? 6.448 6.574 -0.513 1.00 83.81 81 VAL A C 1
ATOM 583 O O . VAL A 1 81 ? 7.679 6.646 -0.560 1.00 83.81 81 VAL A O 1
ATOM 586 N N . ASP A 1 82 ? 5.781 5.627 0.143 1.00 91.38 82 ASP A N 1
ATOM 587 C CA . ASP A 1 82 ? 6.424 4.653 1.027 1.00 91.38 82 ASP A CA 1
ATOM 588 C C . ASP A 1 82 ? 7.370 3.714 0.253 1.00 91.38 82 ASP A C 1
ATOM 590 O O . ASP A 1 82 ? 8.465 3.415 0.725 1.00 91.38 82 ASP A O 1
ATOM 594 N N . VAL A 1 83 ? 6.993 3.300 -0.963 1.00 95.12 83 VAL A N 1
ATOM 595 C CA . VAL A 1 83 ? 7.854 2.546 -1.890 1.00 95.12 83 VAL A CA 1
ATOM 596 C C . VAL A 1 83 ? 7.751 3.158 -3.278 1.00 95.12 83 VAL A C 1
ATOM 598 O O . VAL A 1 83 ? 6.660 3.491 -3.738 1.00 95.12 83 VAL A O 1
ATOM 601 N N . THR A 1 84 ? 8.874 3.305 -3.972 1.00 95.44 84 THR A N 1
ATOM 602 C CA . THR A 1 84 ? 8.887 3.851 -5.336 1.00 95.44 84 THR A CA 1
ATOM 603 C C . THR A 1 84 ? 9.868 3.116 -6.218 1.00 95.44 84 THR A C 1
ATOM 605 O O . THR A 1 84 ? 10.911 2.668 -5.748 1.00 95.44 84 THR A O 1
ATOM 608 N N . TRP A 1 85 ? 9.576 3.072 -7.508 1.00 95.25 85 TRP A N 1
ATOM 609 C CA . TRP A 1 85 ? 10.561 2.834 -8.545 1.00 95.25 85 TRP A CA 1
ATOM 610 C C . TRP A 1 85 ? 10.412 3.906 -9.619 1.00 95.25 85 TRP A C 1
ATOM 612 O O . TRP A 1 85 ? 9.316 4.178 -10.114 1.00 95.25 85 TRP A O 1
ATOM 622 N N . ALA A 1 86 ? 11.523 4.572 -9.896 1.00 91.56 86 ALA A N 1
ATOM 623 C CA . ALA A 1 86 ? 11.589 5.718 -10.777 1.00 91.56 86 ALA A CA 1
ATOM 624 C C . ALA A 1 86 ? 12.973 5.762 -11.411 1.00 91.56 86 ALA A C 1
ATOM 626 O O . ALA A 1 86 ? 13.947 5.628 -10.672 1.00 91.56 86 ALA A O 1
ATOM 627 N N . THR A 1 87 ? 13.037 6.009 -12.715 1.00 86.88 87 THR A N 1
ATOM 628 C CA . THR A 1 87 ? 14.287 6.166 -13.469 1.00 86.88 87 THR A CA 1
ATOM 629 C C . THR A 1 87 ? 14.560 7.641 -13.749 1.00 86.88 87 THR A C 1
ATOM 631 O O . THR A 1 87 ? 13.690 8.499 -13.564 1.00 86.88 87 THR A O 1
ATOM 634 N N . GLU A 1 88 ? 15.785 7.962 -14.163 1.00 80.94 88 GLU A N 1
ATOM 635 C CA . GLU A 1 88 ? 16.130 9.316 -14.610 1.00 80.94 88 GLU A CA 1
ATOM 636 C C . GLU A 1 88 ? 15.335 9.719 -15.861 1.00 80.94 88 GLU A C 1
ATOM 638 O O . GLU A 1 88 ? 14.817 10.831 -15.928 1.00 80.94 88 GLU A O 1
ATOM 643 N N . GLU A 1 89 ? 15.171 8.788 -16.801 1.00 81.31 89 GLU A N 1
ATOM 644 C CA . GLU A 1 89 ? 14.534 9.024 -18.100 1.00 81.31 89 GLU A CA 1
ATOM 645 C C . GLU A 1 89 ? 13.003 9.119 -18.009 1.00 81.31 89 GLU A C 1
ATOM 647 O O . GLU A 1 89 ? 12.398 9.989 -18.634 1.00 81.31 89 GLU A O 1
ATOM 652 N N . SER A 1 90 ? 12.361 8.255 -17.214 1.00 83.44 90 SER A N 1
ATOM 653 C CA . SER A 1 90 ? 10.894 8.117 -17.195 1.00 83.44 90 SER A CA 1
ATOM 654 C C . SER A 1 90 ? 10.228 8.784 -15.988 1.00 83.44 90 SER A C 1
ATOM 656 O O . SER A 1 90 ? 9.003 8.896 -15.927 1.00 83.44 90 SER A O 1
ATOM 658 N N . GLY A 1 91 ? 11.002 9.232 -14.995 1.00 89.56 91 GLY A N 1
ATOM 659 C CA . GLY A 1 91 ? 10.442 9.680 -13.724 1.00 89.56 91 GLY A CA 1
ATOM 660 C C . GLY A 1 91 ? 9.784 8.524 -12.963 1.00 89.56 91 GLY A C 1
ATOM 661 O O . GLY A 1 91 ? 10.304 7.412 -12.949 1.00 89.56 91 GLY A O 1
ATOM 662 N N . LEU A 1 92 ? 8.672 8.782 -12.263 1.00 93.69 92 LEU A N 1
ATOM 663 C CA . LEU A 1 92 ?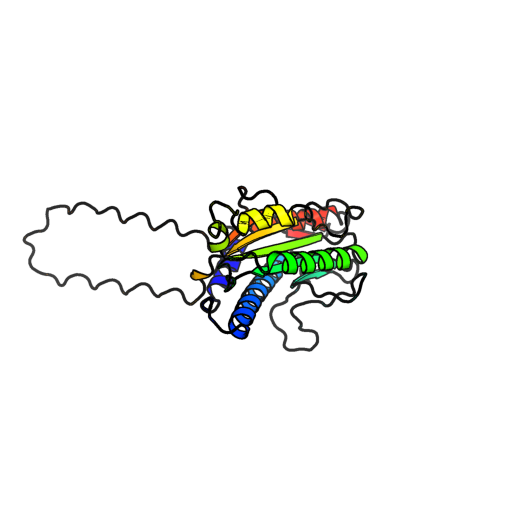 7.987 7.757 -11.465 1.00 93.69 92 LEU A CA 1
ATOM 664 C C . LEU A 1 92 ? 7.267 6.740 -12.362 1.00 93.69 92 LEU A C 1
ATOM 666 O O . LEU A 1 92 ? 6.359 7.115 -13.096 1.00 93.69 92 LEU A O 1
ATOM 670 N N . LEU A 1 93 ? 7.620 5.459 -12.226 1.00 95.50 93 LEU A N 1
ATOM 671 C CA . LEU A 1 93 ? 6.984 4.345 -12.940 1.00 95.50 93 LEU A CA 1
ATOM 672 C C . LEU A 1 93 ? 6.051 3.541 -12.027 1.00 95.50 93 LEU A C 1
ATOM 674 O O . LEU A 1 93 ? 4.965 3.148 -12.445 1.00 95.50 93 LEU A O 1
ATOM 678 N N . LEU A 1 94 ? 6.454 3.332 -10.768 1.00 97.69 94 LEU A N 1
ATOM 679 C CA . LEU A 1 94 ? 5.675 2.614 -9.757 1.00 97.69 94 LEU A CA 1
ATOM 680 C C . LEU A 1 94 ? 5.744 3.337 -8.409 1.00 97.69 94 LEU A C 1
ATOM 682 O O . LEU A 1 94 ? 6.832 3.658 -7.926 1.00 97.69 94 LEU A O 1
ATOM 686 N N . GLY A 1 95 ? 4.594 3.543 -7.772 1.00 96.62 95 GLY A N 1
ATOM 687 C CA . GLY A 1 95 ? 4.477 4.033 -6.400 1.00 96.62 95 GLY A CA 1
ATOM 688 C C . GLY A 1 95 ? 3.576 3.128 -5.567 1.00 96.62 95 GLY A C 1
ATOM 689 O O . GLY A 1 95 ? 2.488 2.769 -6.000 1.00 96.62 95 GLY A O 1
ATOM 690 N N . ILE A 1 96 ? 4.008 2.760 -4.363 1.00 97.56 96 ILE A N 1
ATOM 691 C CA . ILE A 1 96 ? 3.195 1.981 -3.426 1.00 97.56 96 ILE A CA 1
ATOM 692 C C . ILE A 1 96 ? 3.055 2.758 -2.125 1.00 97.56 96 ILE A C 1
ATOM 694 O O . ILE A 1 96 ? 4.036 3.043 -1.434 1.00 97.56 96 ILE A O 1
ATOM 698 N N . SER A 1 97 ? 1.813 3.072 -1.792 1.00 95.94 97 SER A N 1
ATOM 699 C CA . SER A 1 97 ? 1.422 3.784 -0.586 1.00 95.94 97 SER A CA 1
ATOM 700 C C . SER A 1 97 ? 1.019 2.780 0.488 1.00 95.94 97 SER A C 1
ATOM 702 O O . SER A 1 97 ? 0.083 2.005 0.299 1.00 95.94 97 SER A O 1
ATOM 704 N N . VAL A 1 98 ? 1.677 2.812 1.642 1.00 95.88 98 VAL A N 1
ATOM 705 C CA . VAL A 1 98 ? 1.388 1.947 2.789 1.00 95.88 98 VAL A CA 1
ATOM 706 C C . VAL A 1 98 ? 0.675 2.760 3.861 1.00 95.88 98 VAL A C 1
ATOM 708 O O . VAL A 1 98 ? 1.140 3.817 4.295 1.00 95.88 98 VAL A O 1
ATOM 711 N N . LYS A 1 99 ? -0.480 2.281 4.322 1.00 95.31 99 LYS A N 1
ATOM 712 C CA . LYS A 1 99 ? -1.195 2.872 5.463 1.00 95.31 99 LYS A CA 1
ATOM 713 C C . LYS A 1 99 ? -1.634 1.787 6.422 1.00 95.31 99 LYS A C 1
ATOM 715 O O . LYS A 1 99 ? -1.923 0.668 6.018 1.00 95.31 99 LYS A O 1
ATOM 720 N N . THR A 1 100 ? -1.685 2.133 7.702 1.00 96.06 100 THR A N 1
ATOM 721 C CA . THR A 1 100 ? -1.980 1.186 8.777 1.00 96.06 100 THR A CA 1
ATOM 722 C C . THR A 1 100 ? -3.047 1.757 9.715 1.00 96.06 100 THR A C 1
ATOM 724 O O . THR A 1 100 ? -3.057 2.954 10.023 1.00 96.06 100 THR A O 1
ATOM 727 N N . ILE A 1 101 ? -3.963 0.908 10.185 1.00 96.88 101 ILE A N 1
ATOM 728 C CA . ILE A 1 101 ? -4.767 1.144 11.390 1.00 96.88 101 ILE A CA 1
ATOM 729 C C . ILE A 1 101 ? -4.623 -0.089 12.280 1.00 96.88 101 ILE A C 1
ATOM 731 O O . ILE A 1 101 ? -5.226 -1.127 12.027 1.00 96.88 101 ILE A O 1
ATOM 735 N N . ASN A 1 102 ? -3.836 0.064 13.343 1.00 95.88 102 ASN A N 1
ATOM 736 C CA . ASN A 1 102 ? -3.483 -1.038 14.238 1.00 95.88 102 ASN A CA 1
ATOM 737 C C . ASN A 1 102 ? -4.221 -1.008 15.580 1.00 95.88 102 ASN A C 1
ATOM 739 O O . ASN A 1 102 ? -4.144 -1.974 16.319 1.00 95.88 102 ASN A O 1
ATOM 743 N N . PHE A 1 103 ? -4.902 0.081 15.945 1.00 96.44 103 PHE A N 1
ATOM 744 C CA . PHE A 1 103 ? -5.444 0.262 17.300 1.00 96.44 103 PHE A CA 1
ATOM 745 C C . PHE A 1 103 ? -6.921 0.611 17.275 1.00 96.44 103 PHE A C 1
ATOM 747 O O . PHE A 1 103 ? -7.360 1.395 16.423 1.00 96.44 103 PHE A O 1
ATOM 754 N N . ARG A 1 104 ? -7.658 0.077 18.250 1.00 95.62 104 ARG A N 1
ATOM 755 C CA . ARG A 1 104 ? -9.055 0.442 18.466 1.00 95.62 104 ARG A CA 1
ATOM 756 C C . ARG A 1 104 ? -9.131 1.861 19.009 1.00 95.62 104 ARG A C 1
ATOM 758 O O . ARG A 1 104 ? -8.238 2.348 19.708 1.00 95.62 104 ARG A O 1
ATOM 765 N N . ASP A 1 105 ? -10.214 2.553 18.693 1.00 92.69 105 ASP A N 1
ATOM 766 C CA . ASP A 1 105 ? -10.500 3.826 19.330 1.00 92.69 105 ASP A CA 1
ATOM 767 C C . ASP A 1 105 ? -11.070 3.619 20.745 1.00 92.69 105 ASP A C 1
ATOM 769 O O . ASP A 1 105 ? -11.820 2.678 21.005 1.00 92.69 105 ASP A O 1
ATOM 773 N N . SER A 1 106 ? -10.760 4.534 21.664 1.00 90.88 106 SER A N 1
ATOM 774 C CA . SER A 1 106 ? -11.181 4.417 23.065 1.00 90.88 106 SER A CA 1
ATOM 775 C C . SER A 1 106 ? -12.696 4.506 23.270 1.00 90.88 106 SER A C 1
ATOM 777 O O . SER A 1 106 ? -13.205 3.982 24.255 1.00 90.88 106 SER A O 1
ATOM 779 N N . LYS A 1 107 ? -13.432 5.155 22.357 1.00 90.50 107 LYS A N 1
ATOM 780 C CA . LYS A 1 107 ? -14.869 5.408 22.519 1.00 90.50 107 LYS A CA 1
ATOM 781 C C . LYS A 1 107 ? -15.710 4.264 21.974 1.00 90.50 107 LYS A C 1
ATOM 783 O O . LYS A 1 107 ? -16.632 3.809 22.639 1.00 90.50 107 LYS A O 1
ATOM 788 N N . THR A 1 108 ? -15.439 3.842 20.744 1.00 89.88 108 THR A N 1
ATOM 789 C CA . THR A 1 108 ? -16.266 2.859 20.036 1.00 89.88 108 THR A CA 1
ATOM 790 C C . THR A 1 108 ? -15.633 1.475 19.949 1.00 89.88 108 THR A C 1
ATOM 792 O O . THR A 1 108 ? -16.257 0.574 19.379 1.00 89.88 108 THR A O 1
ATOM 795 N N . ARG A 1 109 ? -14.434 1.307 20.535 1.00 92.88 109 ARG A N 1
ATOM 796 C CA . ARG A 1 109 ? -13.675 0.051 20.649 1.00 92.88 109 ARG A CA 1
ATOM 797 C C . ARG A 1 109 ? -13.530 -0.673 19.307 1.00 92.88 109 ARG A C 1
ATOM 799 O O . ARG A 1 109 ? -13.499 -1.898 19.260 1.00 92.88 109 ARG A O 1
ATOM 806 N N . ASN A 1 110 ? -13.452 0.076 18.209 1.00 94.31 110 ASN A N 1
ATOM 807 C CA . ASN A 1 110 ? -13.315 -0.454 16.850 1.00 94.31 110 ASN A CA 1
ATOM 808 C C . ASN A 1 110 ? -12.252 0.325 16.065 1.00 94.31 110 ASN A C 1
ATOM 810 O O . ASN A 1 110 ? -11.703 1.315 16.552 1.00 94.31 110 ASN A O 1
ATOM 814 N N . PHE A 1 111 ? -11.965 -0.115 14.844 1.00 96.31 111 PHE A N 1
ATOM 815 C CA . PHE A 1 111 ? -10.885 0.437 14.024 1.00 96.31 111 PHE A CA 1
ATOM 816 C C . PHE A 1 111 ? -11.348 1.537 13.035 1.00 96.31 111 PHE A C 1
ATOM 818 O O . PHE A 1 111 ? -10.566 2.022 12.218 1.00 96.31 111 PHE A O 1
ATOM 825 N N . GLN A 1 112 ? -12.599 2.014 13.097 1.00 93.69 112 GLN A N 1
ATOM 826 C CA . GLN A 1 112 ? -13.165 2.893 12.056 1.00 93.69 112 GLN A CA 1
ATOM 827 C C . GLN A 1 112 ? -12.813 4.373 12.191 1.00 93.69 112 GLN A C 1
ATOM 829 O O . GLN A 1 112 ? -12.884 5.100 11.196 1.00 93.69 112 GLN A O 1
ATOM 834 N N . LYS A 1 113 ? -12.452 4.847 13.394 1.00 91.50 113 LYS A N 1
ATOM 835 C CA . LYS A 1 113 ? -12.278 6.285 13.685 1.00 91.50 113 LYS A CA 1
ATOM 836 C C . LYS A 1 113 ? -11.359 6.991 12.682 1.00 91.50 113 LYS A C 1
ATOM 838 O O . LYS A 1 113 ? -11.643 8.112 12.273 1.00 91.50 113 LYS A O 1
ATOM 843 N N . ASN A 1 114 ? -10.283 6.329 12.257 1.00 91.44 114 ASN A N 1
ATOM 844 C CA . ASN A 1 114 ? -9.276 6.919 11.372 1.00 91.44 114 ASN A CA 1
ATOM 845 C C . ASN A 1 114 ? -9.479 6.594 9.886 1.00 91.44 114 ASN A C 1
ATOM 847 O O . ASN A 1 114 ? -8.718 7.089 9.058 1.00 91.44 114 ASN A O 1
ATOM 851 N N . LEU A 1 115 ? -10.500 5.810 9.528 1.00 93.50 115 LEU A N 1
ATOM 852 C CA . LEU A 1 115 ? -10.698 5.329 8.161 1.00 93.50 115 LEU A CA 1
ATOM 853 C C . LEU A 1 115 ? -10.923 6.482 7.168 1.00 93.50 115 LEU A C 1
ATOM 855 O O . LEU A 1 115 ? -10.350 6.482 6.084 1.00 93.50 115 LEU A O 1
ATOM 859 N N . VAL A 1 116 ? -11.702 7.499 7.555 1.00 91.38 116 VAL A N 1
ATOM 860 C CA . VAL A 1 116 ? -11.961 8.681 6.707 1.00 91.38 116 VAL A CA 1
ATOM 861 C C . VAL A 1 116 ? -10.686 9.492 6.471 1.00 91.38 116 VAL A C 1
ATOM 863 O O . VAL A 1 116 ? -10.412 9.869 5.335 1.00 91.38 116 VAL A O 1
ATOM 866 N N . ASN A 1 117 ? -9.888 9.707 7.519 1.00 92.12 117 ASN A N 1
ATOM 867 C CA . ASN A 1 117 ? -8.641 10.466 7.425 1.00 92.12 117 ASN A CA 1
ATOM 868 C C . ASN A 1 117 ? -7.604 9.719 6.580 1.00 92.12 117 ASN A C 1
ATOM 870 O O . ASN A 1 117 ? -7.006 10.307 5.689 1.00 92.12 117 ASN A O 1
ATOM 874 N N . ARG A 1 118 ? -7.426 8.407 6.809 1.00 93.38 118 ARG A N 1
ATOM 875 C CA . ARG A 1 118 ? -6.503 7.586 6.006 1.00 93.38 118 ARG A CA 1
ATOM 876 C C . ARG A 1 118 ? -6.915 7.557 4.534 1.00 93.38 118 ARG A C 1
ATOM 878 O O . ARG A 1 118 ? -6.057 7.671 3.668 1.00 93.38 118 ARG A O 1
ATOM 885 N N . ARG A 1 119 ? -8.219 7.471 4.255 1.00 93.56 119 ARG A N 1
ATOM 886 C CA . ARG A 1 119 ? -8.757 7.588 2.897 1.00 93.56 119 ARG A CA 1
ATOM 887 C C . ARG A 1 119 ? -8.401 8.936 2.265 1.00 93.56 119 ARG A C 1
ATOM 889 O O . ARG A 1 119 ? -7.889 8.947 1.158 1.00 93.56 119 ARG A O 1
ATOM 896 N N . GLY A 1 120 ? -8.647 10.050 2.957 1.00 93.88 120 GLY A N 1
ATOM 897 C CA . GLY A 1 120 ? -8.317 11.389 2.450 1.00 93.88 120 GLY A CA 1
ATOM 898 C C . GLY A 1 120 ? -6.832 11.551 2.115 1.00 93.88 120 GLY A C 1
ATOM 899 O O . GLY A 1 120 ? -6.501 12.036 1.036 1.00 93.88 120 GLY A O 1
ATOM 900 N N . ASP A 1 121 ? -5.948 11.069 2.993 1.00 91.50 121 ASP A N 1
ATOM 901 C CA . ASP A 1 121 ? -4.496 11.113 2.778 1.00 91.50 12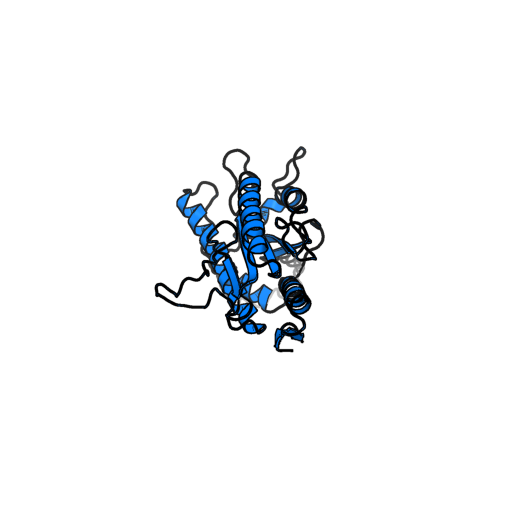1 ASP A CA 1
ATOM 902 C C . ASP A 1 121 ? -4.071 10.354 1.512 1.00 91.50 121 ASP A C 1
ATOM 904 O O . ASP A 1 121 ? -3.245 10.853 0.746 1.00 91.50 121 ASP A O 1
ATOM 908 N N . MET A 1 122 ? -4.641 9.164 1.294 1.00 92.00 122 MET A N 1
ATOM 909 C CA . MET A 1 122 ? -4.356 8.322 0.126 1.00 92.00 122 MET A CA 1
ATOM 910 C C . MET A 1 122 ? -4.886 8.941 -1.166 1.00 92.00 122 MET A C 1
ATOM 912 O O . MET A 1 122 ? -4.205 8.913 -2.184 1.00 92.00 122 MET A O 1
ATOM 916 N N . LEU A 1 123 ? -6.071 9.555 -1.127 1.00 92.62 123 LEU A N 1
ATOM 917 C CA . LEU A 1 123 ? -6.638 10.226 -2.299 1.00 92.62 123 LEU A CA 1
ATOM 918 C C . LEU A 1 123 ? -5.813 11.423 -2.730 1.00 92.62 123 LEU A C 1
ATOM 920 O O . LEU A 1 123 ? -5.508 11.574 -3.909 1.00 92.62 123 LEU A O 1
ATOM 924 N N . MET A 1 124 ? -5.413 12.255 -1.771 1.00 92.44 124 MET A N 1
ATOM 925 C CA . MET A 1 124 ? -4.555 13.391 -2.085 1.00 92.44 124 MET A CA 1
ATOM 926 C C . MET A 1 124 ? -3.197 12.947 -2.617 1.00 92.44 124 MET A C 1
ATOM 928 O O . MET A 1 124 ? -2.616 13.647 -3.442 1.00 92.44 124 MET A O 1
ATOM 932 N N . GLU A 1 125 ? -2.690 11.797 -2.174 1.00 92.00 125 GLU A N 1
ATOM 933 C CA . GLU A 1 125 ? -1.482 11.193 -2.729 1.00 92.00 125 GLU A CA 1
ATOM 934 C C . GLU A 1 125 ? -1.662 10.783 -4.192 1.00 92.00 125 GLU A C 1
ATOM 936 O O . GLU A 1 125 ? -0.889 11.257 -5.023 1.00 92.00 125 GLU A O 1
ATOM 941 N N . ALA A 1 126 ? -2.705 10.010 -4.516 1.00 94.94 126 ALA A N 1
ATOM 942 C CA . ALA A 1 126 ? -3.004 9.596 -5.889 1.00 94.94 126 ALA A CA 1
ATOM 943 C C . ALA A 1 126 ? -3.152 10.801 -6.831 1.00 94.94 126 ALA A C 1
ATOM 945 O O . ALA A 1 126 ? -2.426 10.899 -7.819 1.00 94.94 126 ALA A O 1
ATOM 946 N N . VAL A 1 127 ? -3.984 11.785 -6.460 1.00 95.12 127 VAL A N 1
ATOM 947 C CA . VAL A 1 127 ? -4.191 13.008 -7.260 1.00 95.12 127 VAL A CA 1
ATOM 948 C C . VAL A 1 127 ? -2.876 13.754 -7.482 1.00 95.12 127 VAL A C 1
ATOM 950 O O . VAL A 1 127 ? -2.569 14.191 -8.590 1.00 95.12 127 VAL A O 1
ATOM 953 N N . THR A 1 128 ? -2.072 13.909 -6.430 1.00 91.88 128 THR A N 1
ATOM 954 C CA . THR A 1 128 ? -0.807 14.650 -6.511 1.00 91.88 128 THR A CA 1
ATOM 955 C C . THR A 1 128 ? 0.199 13.958 -7.431 1.00 91.88 128 THR A C 1
ATOM 957 O O . THR A 1 128 ? 0.930 14.638 -8.154 1.00 91.88 128 THR A O 1
ATOM 960 N N . LEU A 1 129 ? 0.258 12.627 -7.404 1.00 93.56 129 LEU A N 1
ATOM 961 C CA . LEU A 1 129 ? 1.202 11.851 -8.201 1.00 93.56 129 LEU A CA 1
ATOM 962 C C . LEU A 1 129 ? 0.745 11.723 -9.653 1.00 93.56 129 LEU A C 1
ATOM 964 O O . LEU A 1 129 ? 1.534 12.051 -10.533 1.00 93.56 129 LEU A O 1
ATOM 968 N N . HIS A 1 130 ? -0.511 11.356 -9.917 1.00 95.75 130 HIS A N 1
ATOM 969 C CA . HIS A 1 130 ? -1.023 11.202 -11.284 1.00 95.75 130 HIS A CA 1
ATOM 970 C C . HIS A 1 130 ? -1.010 12.504 -12.082 1.00 95.75 130 HIS A C 1
ATOM 972 O O . HIS A 1 130 ? -0.669 12.483 -13.260 1.00 95.75 130 HIS A O 1
ATOM 978 N N . ARG A 1 131 ? -1.244 13.658 -11.445 1.00 93.44 131 ARG A N 1
ATOM 979 C CA . ARG A 1 131 ? -1.094 14.963 -12.117 1.00 93.44 131 ARG A CA 1
ATOM 980 C C . ARG A 1 131 ? 0.307 15.222 -12.656 1.00 93.44 131 ARG A C 1
ATOM 982 O O . ARG A 1 131 ? 0.468 15.977 -13.609 1.00 93.44 131 ARG A O 1
ATOM 989 N N . ARG A 1 132 ? 1.334 14.665 -12.007 1.00 91.12 132 ARG A N 1
ATOM 990 C CA . ARG A 1 132 ? 2.730 14.833 -12.428 1.00 91.12 132 ARG A CA 1
ATOM 991 C C . ARG A 1 132 ? 3.220 13.683 -13.296 1.00 91.12 132 ARG A C 1
ATOM 993 O O . ARG A 1 132 ? 3.982 13.924 -14.226 1.00 91.12 132 ARG A O 1
ATOM 1000 N N . PHE A 1 133 ? 2.809 12.467 -12.967 1.00 93.81 133 PHE A N 1
ATOM 1001 C CA . PHE A 1 133 ? 3.219 11.224 -13.602 1.00 93.81 133 PHE A CA 1
ATOM 1002 C C . PHE A 1 133 ? 1.960 10.434 -14.004 1.00 93.81 133 PHE A C 1
ATOM 1004 O O . PHE A 1 133 ? 1.607 9.469 -13.327 1.00 93.81 133 PHE A O 1
ATOM 1011 N N . PRO A 1 134 ? 1.255 10.829 -15.082 1.00 94.00 134 PRO A N 1
ATOM 1012 C CA . PRO A 1 134 ? -0.030 10.222 -15.456 1.00 94.00 134 PRO A CA 1
ATOM 1013 C C . PRO A 1 134 ? 0.055 8.724 -15.760 1.00 94.00 134 PRO A C 1
ATOM 1015 O O . PRO A 1 134 ? -0.923 8.002 -15.576 1.00 94.00 134 PRO A O 1
ATOM 1018 N N . TYR A 1 135 ? 1.235 8.278 -16.203 1.00 95.00 135 TYR A N 1
ATOM 1019 C CA . TYR A 1 135 ? 1.547 6.892 -16.543 1.00 95.00 135 TYR A CA 1
ATOM 1020 C C . TYR A 1 135 ? 2.084 6.076 -15.355 1.00 95.00 135 TYR A C 1
ATOM 1022 O O . TYR A 1 135 ? 2.206 4.858 -15.470 1.00 95.00 135 TYR A O 1
ATOM 1030 N N . ALA A 1 136 ? 2.380 6.691 -14.204 1.00 96.00 136 ALA A N 1
ATOM 1031 C CA . ALA A 1 136 ? 2.855 5.951 -13.035 1.00 96.00 136 ALA A CA 1
ATOM 1032 C C . ALA A 1 136 ? 1.779 4.983 -12.540 1.00 96.00 136 ALA A C 1
ATOM 1034 O O . ALA A 1 136 ? 0.634 5.379 -12.358 1.00 96.00 136 ALA A O 1
ATOM 1035 N N . VAL A 1 137 ? 2.146 3.726 -12.299 1.00 98.06 137 VAL A N 1
ATOM 1036 C CA . VAL A 1 137 ? 1.270 2.758 -11.634 1.00 98.06 137 VAL A CA 1
ATOM 1037 C C . VAL A 1 137 ? 1.324 3.016 -10.133 1.00 98.06 137 VAL A C 1
ATOM 1039 O O . VAL A 1 137 ? 2.395 2.963 -9.530 1.00 98.06 137 VAL A O 1
ATOM 1042 N N . LEU A 1 138 ? 0.181 3.288 -9.513 1.00 98.19 138 LEU A N 1
ATOM 1043 C CA . LEU A 1 138 ? 0.043 3.492 -8.081 1.00 98.19 138 LEU A CA 1
ATOM 1044 C C . LEU A 1 138 ? -0.742 2.351 -7.433 1.00 98.19 138 LEU A C 1
ATOM 1046 O O . LEU A 1 138 ? -1.835 1.970 -7.858 1.00 98.19 138 LEU A O 1
ATOM 1050 N N . ALA A 1 139 ? -0.205 1.852 -6.323 1.00 98.25 139 ALA A N 1
ATOM 1051 C CA . ALA A 1 139 ? -0.846 0.842 -5.498 1.00 98.25 139 ALA A CA 1
ATOM 1052 C C . ALA A 1 139 ? -1.088 1.346 -4.073 1.00 98.25 139 ALA A C 1
ATOM 1054 O O . ALA A 1 139 ? -0.180 1.861 -3.422 1.00 98.25 139 ALA A O 1
ATOM 1055 N N . GLY A 1 140 ? -2.301 1.152 -3.558 1.00 97.38 140 GLY A N 1
ATOM 1056 C CA . GLY A 1 140 ? -2.621 1.388 -2.152 1.00 97.38 140 GLY A CA 1
ATOM 1057 C C . GLY A 1 140 ? -2.605 0.088 -1.353 1.00 97.38 140 GLY A C 1
ATOM 1058 O O . GLY A 1 140 ? -3.392 -0.808 -1.637 1.00 97.38 140 GLY A O 1
ATOM 1059 N N . LEU A 1 141 ? -1.753 -0.023 -0.335 1.00 97.62 141 LEU A N 1
ATOM 1060 C CA . LEU A 1 141 ? -1.715 -1.153 0.599 1.00 97.62 141 LEU A CA 1
ATOM 1061 C C . LEU A 1 141 ? -2.168 -0.664 1.970 1.00 97.62 141 LEU A C 1
ATOM 1063 O O . LEU A 1 141 ? -1.446 0.054 2.669 1.00 97.62 141 LEU A O 1
ATOM 1067 N N . PHE A 1 142 ? -3.380 -1.044 2.358 1.00 97.75 142 PHE A N 1
ATOM 1068 C CA . PHE A 1 142 ? -3.967 -0.609 3.614 1.00 97.75 142 PHE A CA 1
ATOM 1069 C C . PHE A 1 142 ? -4.099 -1.774 4.587 1.00 97.75 142 PHE A C 1
ATOM 1071 O O . PHE A 1 142 ? -4.992 -2.6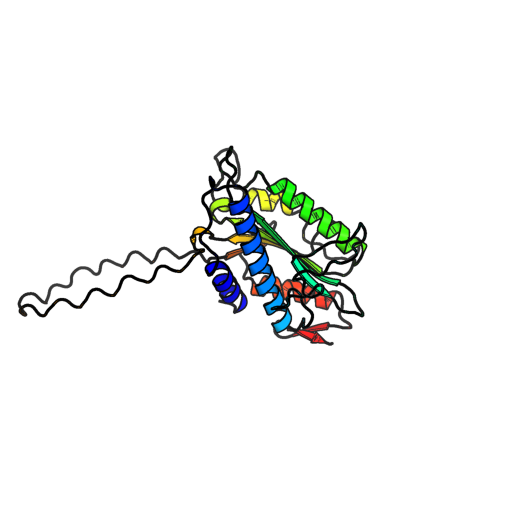11 4.483 1.00 97.75 142 PHE A O 1
ATOM 1078 N N . PHE A 1 143 ? -3.201 -1.785 5.566 1.00 97.62 143 PHE A N 1
ATOM 1079 C CA . PHE A 1 143 ? -3.189 -2.743 6.653 1.00 97.62 143 PHE A CA 1
ATOM 1080 C C . PHE A 1 143 ? -4.197 -2.352 7.732 1.00 97.62 143 PHE A C 1
ATOM 1082 O O . PHE A 1 143 ? -4.184 -1.233 8.259 1.00 97.62 143 PHE A O 1
ATOM 1089 N N . LEU A 1 144 ? -5.046 -3.302 8.085 1.00 97.81 144 LEU A N 1
ATOM 1090 C CA . LEU A 1 144 ? -5.894 -3.266 9.261 1.00 97.81 144 LEU A CA 1
ATOM 1091 C C . LEU A 1 144 ? -5.444 -4.373 10.203 1.00 97.81 144 LEU A C 1
ATOM 1093 O O . LEU A 1 144 ? -5.009 -5.436 9.768 1.00 97.81 144 LEU A O 1
ATOM 1097 N N . ASP A 1 145 ? -5.593 -4.138 11.495 1.00 96.81 145 ASP A N 1
ATOM 1098 C CA . ASP A 1 145 ? -5.516 -5.224 12.460 1.00 96.81 145 ASP A CA 1
ATOM 1099 C C . ASP A 1 145 ? -6.516 -6.344 12.117 1.00 96.81 145 ASP A C 1
ATOM 1101 O O . ASP A 1 145 ? -7.643 -6.054 11.711 1.00 96.81 145 ASP A O 1
ATOM 1105 N N . SER A 1 146 ? -6.135 -7.612 12.282 1.00 96.50 146 SER A N 1
ATOM 1106 C CA . SER A 1 146 ? -6.995 -8.756 11.950 1.00 96.50 146 SER A CA 1
ATOM 1107 C C . SER A 1 146 ? -8.323 -8.740 12.708 1.00 96.50 146 SER A C 1
ATOM 1109 O O . SER A 1 146 ? -9.359 -9.135 12.164 1.00 96.50 146 SER A O 1
ATOM 1111 N N . GLU A 1 147 ? -8.345 -8.176 13.918 1.00 96.06 147 GLU A N 1
ATOM 1112 C CA . GLU A 1 147 ? -9.568 -8.042 14.696 1.00 96.06 147 GLU A CA 1
ATOM 1113 C C . GLU A 1 147 ? -10.593 -7.080 14.057 1.00 96.06 147 GLU A C 1
ATOM 1115 O O . GLU A 1 147 ? -11.780 -7.118 14.397 1.00 96.06 147 GLU A O 1
ATOM 1120 N N . ALA A 1 148 ? -10.176 -6.239 13.103 1.00 97.19 148 ALA A N 1
ATOM 1121 C CA . ALA A 1 148 ? -11.048 -5.359 12.323 1.00 97.19 148 ALA A CA 1
ATOM 1122 C C . ALA A 1 148 ? -12.036 -6.124 11.428 1.00 97.19 148 ALA A C 1
ATOM 1124 O O . ALA A 1 148 ? -13.020 -5.540 10.969 1.00 97.19 148 ALA A O 1
ATOM 1125 N N . ALA A 1 149 ? -11.801 -7.417 11.181 1.00 97.06 149 ALA A N 1
ATOM 1126 C CA . ALA A 1 149 ? -12.765 -8.293 10.521 1.00 97.06 149 ALA A CA 1
ATOM 1127 C C . ALA A 1 149 ? -14.011 -8.544 11.385 1.00 97.06 149 ALA A C 1
ATOM 1129 O O . ALA A 1 149 ? -15.107 -8.701 10.847 1.00 97.06 149 ALA A O 1
ATOM 1130 N N . ASN A 1 150 ? -13.848 -8.500 12.713 1.00 95.62 150 ASN A N 1
ATOM 1131 C CA . ASN A 1 150 ? -14.829 -8.973 13.691 1.00 95.62 150 ASN A CA 1
ATOM 1132 C C . ASN A 1 150 ? -15.336 -7.873 14.643 1.00 95.62 150 ASN A C 1
ATOM 1134 O O . ASN A 1 150 ? -16.117 -8.148 15.545 1.00 95.62 150 ASN A O 1
ATOM 1138 N N . ASP A 1 151 ? -14.943 -6.610 14.456 1.00 95.38 151 ASP A N 1
ATOM 1139 C CA . ASP A 1 151 ? -15.351 -5.477 15.310 1.00 95.38 151 ASP A CA 1
ATOM 1140 C C . ASP A 1 151 ? -16.717 -4.851 14.932 1.00 95.38 151 ASP A C 1
ATOM 1142 O O . ASP A 1 151 ? -17.026 -3.693 15.263 1.00 95.38 151 ASP A O 1
ATOM 1146 N N . GLY A 1 152 ? -17.535 -5.615 14.206 1.00 93.38 152 GLY A N 1
ATOM 1147 C CA . GLY A 1 152 ? -18.907 -5.264 13.864 1.00 93.38 152 GLY A CA 1
ATOM 1148 C C . GLY A 1 152 ? -19.850 -5.326 15.068 1.00 93.38 152 GLY A C 1
ATOM 1149 O O . GLY A 1 152 ? -19.518 -5.826 16.138 1.00 93.38 152 GLY A O 1
ATOM 1150 N N . THR A 1 153 ? -21.053 -4.798 14.885 1.00 93.31 153 THR A N 1
ATOM 1151 C CA . THR A 1 153 ? -22.198 -4.990 15.783 1.00 93.31 153 THR A CA 1
ATOM 1152 C C . THR A 1 153 ? -23.415 -5.359 14.940 1.00 93.31 153 THR A C 1
ATOM 1154 O O . THR A 1 153 ? -23.388 -5.208 13.720 1.00 93.31 153 THR A O 1
ATOM 1157 N N . GLU A 1 154 ? -24.524 -5.750 15.566 1.00 91.50 154 GLU A N 1
ATOM 1158 C CA . GLU A 1 154 ? -25.785 -6.019 14.849 1.00 91.50 154 GLU A CA 1
ATOM 1159 C C . GLU A 1 154 ? -26.221 -4.862 13.936 1.00 91.50 154 GLU A C 1
ATOM 1161 O O . GLU A 1 154 ? -26.791 -5.067 12.870 1.00 91.50 154 GLU A O 1
ATOM 1166 N N . LYS A 1 155 ? -25.922 -3.620 14.337 1.00 91.56 155 LYS A N 1
ATOM 1167 C CA . LYS A 1 155 ? -26.312 -2.406 13.606 1.00 91.56 155 LYS A CA 1
ATOM 1168 C C . LYS A 1 155 ? -25.226 -1.889 12.661 1.00 91.56 155 LYS A C 1
ATOM 1170 O O . LYS A 1 155 ? -25.462 -0.923 11.938 1.00 91.56 155 LYS A O 1
ATOM 1175 N N . ARG A 1 156 ? -24.013 -2.447 12.703 1.00 92.06 156 ARG A N 1
ATOM 1176 C CA . ARG A 1 156 ? -22.837 -1.869 12.046 1.00 92.06 156 ARG A CA 1
ATOM 1177 C C . ARG A 1 156 ? -21.914 -2.953 11.517 1.00 92.06 156 ARG A C 1
ATOM 1179 O O . ARG A 1 156 ? -21.368 -3.739 12.282 1.00 92.06 156 ARG A O 1
ATOM 1186 N N . ARG A 1 157 ? -21.635 -2.901 10.217 1.00 95.00 157 ARG A N 1
ATOM 1187 C CA . ARG A 1 157 ? -20.611 -3.747 9.589 1.00 95.00 157 ARG A CA 1
ATOM 1188 C C . ARG A 1 157 ? -19.249 -3.574 10.272 1.00 95.00 157 ARG A C 1
ATOM 1190 O O . ARG A 1 157 ? -18.948 -2.497 10.796 1.00 95.00 157 ARG A O 1
ATOM 1197 N N . SER A 1 158 ? -18.438 -4.627 10.243 1.00 97.25 158 SER A N 1
ATOM 1198 C CA . SER A 1 158 ? -17.057 -4.563 10.719 1.00 97.25 158 SER A CA 1
ATOM 1199 C C . SER A 1 158 ? -16.248 -3.524 9.942 1.00 97.25 158 SER A C 1
ATOM 1201 O O . SER A 1 158 ? -16.604 -3.130 8.823 1.00 97.25 158 SER A O 1
ATOM 1203 N N . THR A 1 159 ? -15.158 -3.053 10.539 1.00 97.69 159 THR A N 1
ATOM 1204 C CA . THR A 1 159 ? -14.247 -2.089 9.927 1.00 97.69 159 THR A CA 1
ATOM 1205 C C . THR A 1 159 ? -13.723 -2.613 8.603 1.00 97.69 159 THR A C 1
ATOM 1207 O O . THR A 1 159 ? -13.688 -1.847 7.645 1.00 97.69 159 THR A O 1
ATOM 1210 N N . PHE A 1 160 ? -13.384 -3.901 8.525 1.00 98.12 160 PHE A N 1
ATOM 1211 C CA . PHE A 1 160 ? -12.957 -4.553 7.290 1.00 98.12 160 PHE A CA 1
ATOM 1212 C C . PHE A 1 160 ? -13.994 -4.383 6.169 1.00 98.12 160 PHE A C 1
ATOM 1214 O O . PHE A 1 160 ? -13.706 -3.764 5.144 1.00 98.12 160 PHE A O 1
ATOM 1221 N N . LEU A 1 161 ? -15.240 -4.812 6.392 1.00 97.81 161 LEU A N 1
ATOM 1222 C CA . LEU A 1 161 ? -16.304 -4.696 5.388 1.00 97.81 161 LEU A CA 1
ATOM 1223 C C . LEU A 1 161 ? -16.628 -3.236 5.039 1.00 97.81 161 LEU A C 1
ATOM 1225 O O . LEU A 1 161 ? -16.911 -2.905 3.885 1.00 97.81 161 LEU A O 1
ATOM 1229 N N . ASN A 1 162 ? -16.577 -2.335 6.022 1.00 96.94 162 ASN A N 1
ATOM 1230 C CA . ASN A 1 162 ? -16.781 -0.911 5.774 1.00 96.94 162 ASN A CA 1
ATOM 1231 C C . ASN A 1 162 ? -15.623 -0.286 4.974 1.00 96.94 162 ASN A C 1
ATOM 1233 O O . ASN A 1 162 ? -15.861 0.601 4.154 1.00 96.94 162 ASN A O 1
ATOM 1237 N N . ALA A 1 163 ? -14.384 -0.738 5.180 1.00 97.62 163 ALA A N 1
ATOM 1238 C CA . ALA A 1 163 ? -13.222 -0.276 4.431 1.00 97.62 163 ALA A CA 1
ATOM 1239 C C . ALA A 1 163 ? -13.338 -0.640 2.947 1.00 97.62 163 ALA A C 1
ATOM 1241 O O . ALA A 1 163 ? -13.155 0.251 2.119 1.00 97.62 163 ALA A O 1
ATOM 1242 N N . HIS A 1 164 ? -13.753 -1.869 2.607 1.00 97.94 164 HIS A N 1
ATOM 1243 C CA . HIS A 1 164 ? -14.033 -2.251 1.213 1.00 97.94 164 HIS A CA 1
ATOM 1244 C C . HIS A 1 164 ? -15.027 -1.279 0.563 1.00 97.94 164 HIS A C 1
ATOM 1246 O O . HIS A 1 164 ? -14.709 -0.642 -0.442 1.00 97.94 164 HIS A O 1
ATOM 1252 N N . ALA A 1 165 ? -16.191 -1.078 1.190 1.00 95.50 165 ALA A N 1
ATOM 1253 C CA . ALA A 1 165 ? -17.235 -0.205 0.653 1.00 95.50 165 ALA A CA 1
ATOM 1254 C C . ALA A 1 165 ? -16.784 1.259 0.497 1.00 95.50 165 ALA A C 1
ATOM 1256 O O . ALA A 1 165 ? -17.198 1.949 -0.432 1.00 95.50 165 ALA A O 1
ATOM 1257 N N . ARG A 1 166 ? -15.940 1.760 1.408 1.00 94.06 166 ARG A N 1
ATOM 1258 C CA . ARG A 1 166 ? -15.462 3.151 1.377 1.00 94.06 166 ARG A CA 1
ATOM 1259 C C . ARG A 1 166 ? -14.312 3.392 0.413 1.00 94.06 166 ARG A C 1
ATOM 1261 O O . ARG A 1 166 ? -14.101 4.551 0.060 1.00 94.06 166 ARG A O 1
ATOM 1268 N N . LEU A 1 167 ? -13.560 2.355 0.055 1.00 95.94 167 LEU A N 1
ATOM 1269 C CA . LEU A 1 167 ? -12.363 2.467 -0.7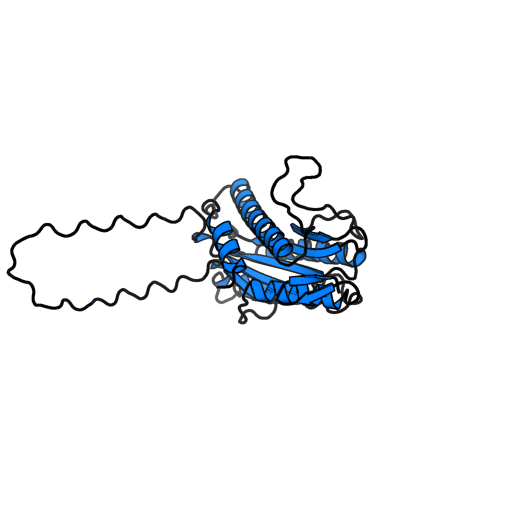76 1.00 95.94 167 LEU A CA 1
ATOM 1270 C C . LEU A 1 167 ? -12.600 2.049 -2.234 1.00 95.94 167 LEU A C 1
ATOM 1272 O O . LEU A 1 167 ? -11.841 2.475 -3.096 1.00 95.94 167 LEU A O 1
ATOM 1276 N N . GLN A 1 168 ? -13.665 1.294 -2.528 1.00 95.69 168 GLN A N 1
ATOM 1277 C CA . GLN A 1 168 ? -13.924 0.727 -3.862 1.00 95.69 168 GLN A CA 1
ATOM 1278 C C . GLN A 1 168 ? -13.967 1.740 -5.010 1.00 95.69 168 GLN A C 1
ATOM 1280 O O . GLN A 1 168 ? -13.582 1.412 -6.122 1.00 95.69 168 GLN A O 1
ATOM 1285 N N . LEU A 1 169 ? -14.399 2.980 -4.758 1.00 94.06 169 LEU A N 1
ATOM 1286 C CA . LEU A 1 169 ? -14.463 4.007 -5.805 1.00 94.06 169 LEU A CA 1
ATOM 1287 C C . LEU A 1 169 ? -13.085 4.560 -6.194 1.00 94.06 169 LEU A C 1
ATOM 1289 O O . LEU A 1 169 ? -12.982 5.290 -7.175 1.00 94.06 169 LEU A O 1
ATOM 1293 N N . PHE A 1 170 ? -12.043 4.224 -5.432 1.00 93.94 170 PHE A N 1
ATOM 1294 C CA . PHE A 1 170 ? -10.695 4.779 -5.544 1.00 93.94 170 PHE A CA 1
ATOM 1295 C C . PHE A 1 170 ? -9.677 3.755 -6.043 1.00 93.94 170 PHE A C 1
ATOM 1297 O O . PHE A 1 170 ? -8.479 3.909 -5.821 1.00 93.94 170 PHE A O 1
ATOM 1304 N N . THR A 1 171 ? -10.147 2.692 -6.688 1.00 96.62 171 THR A N 1
ATOM 1305 C CA . THR A 1 171 ? -9.304 1.683 -7.323 1.00 96.62 171 THR A CA 1
ATOM 1306 C C . THR A 1 171 ? -9.826 1.350 -8.718 1.00 96.62 171 THR A C 1
ATOM 1308 O O . THR A 1 171 ? -10.963 1.693 -9.040 1.00 96.62 171 THR A O 1
ATOM 1311 N N . GLY A 1 172 ? -9.009 0.681 -9.532 1.00 96.50 172 GLY A N 1
ATOM 1312 C CA . GLY A 1 172 ? -9.380 0.270 -10.882 1.00 96.50 172 GLY A CA 1
ATOM 1313 C C . GLY A 1 172 ? -9.108 1.326 -11.949 1.00 96.50 172 GLY A C 1
ATOM 1314 O O . GLY A 1 172 ? -9.752 1.286 -12.992 1.00 96.50 172 GLY A O 1
ATOM 1315 N N . ARG A 1 173 ? -8.174 2.253 -11.702 1.00 97.19 173 ARG A N 1
ATOM 1316 C CA . ARG A 1 173 ? -7.643 3.139 -12.745 1.00 97.19 173 ARG A CA 1
ATOM 1317 C C . ARG A 1 173 ? -6.956 2.287 -13.812 1.00 97.19 173 ARG A C 1
ATOM 1319 O O . ARG A 1 173 ? -6.010 1.572 -13.485 1.00 97.19 173 ARG A O 1
ATOM 1326 N N . ASN A 1 174 ? -7.419 2.343 -15.056 1.00 93.69 174 ASN A N 1
ATOM 1327 C CA . ASN A 1 174 ? -6.855 1.535 -16.141 1.00 93.69 174 ASN A CA 1
ATOM 1328 C C . ASN A 1 174 ? -6.133 2.408 -17.169 1.00 93.69 174 ASN A C 1
ATOM 1330 O O . ASN A 1 174 ? -5.123 1.974 -17.719 1.00 93.69 174 ASN A O 1
ATOM 1334 N N . ASP A 1 175 ? -6.580 3.650 -17.350 1.00 93.31 175 ASP A N 1
ATOM 1335 C CA . ASP A 1 175 ? -6.023 4.597 -18.310 1.00 93.31 175 ASP A CA 1
ATOM 1336 C C . ASP A 1 175 ? -5.428 5.846 -17.618 1.00 93.31 175 ASP A C 1
ATOM 1338 O O . ASP A 1 175 ? -5.986 6.340 -16.632 1.00 93.31 175 ASP A O 1
ATOM 1342 N N . PRO A 1 176 ? -4.307 6.410 -18.107 1.00 93.38 176 PRO A N 1
ATOM 1343 C CA . PRO A 1 176 ? -3.776 7.692 -17.637 1.00 93.38 176 PRO A CA 1
ATOM 1344 C C . PRO A 1 176 ? -4.768 8.874 -17.669 1.00 93.38 176 PRO A C 1
ATOM 1346 O O . PRO A 1 176 ? -4.598 9.828 -16.905 1.00 93.38 176 PRO A O 1
ATOM 1349 N N . ALA A 1 177 ? -5.796 8.832 -18.516 1.00 93.50 177 ALA A N 1
ATOM 1350 C CA . ALA A 1 177 ? -6.855 9.837 -18.604 1.00 93.50 177 ALA A CA 1
ATOM 1351 C C . ALA A 1 177 ? -8.044 9.577 -17.658 1.00 93.50 177 ALA A C 1
ATOM 1353 O O . ALA A 1 177 ? -8.933 10.426 -17.553 1.00 93.50 177 ALA A O 1
ATOM 1354 N N . ASP A 1 178 ? -8.071 8.438 -16.957 1.00 95.69 178 ASP A N 1
ATOM 1355 C CA . ASP A 1 178 ? -9.082 8.159 -15.937 1.00 95.69 178 ASP A CA 1
ATOM 1356 C C . ASP A 1 178 ? -8.951 9.127 -14.745 1.00 95.69 178 ASP A C 1
ATOM 1358 O O . ASP A 1 178 ? -8.080 10.001 -14.666 1.00 95.69 178 ASP A O 1
ATOM 1362 N N . ARG A 1 179 ? -9.820 8.942 -13.752 1.00 96.00 179 ARG A N 1
ATOM 1363 C CA . ARG A 1 179 ? -9.855 9.729 -12.518 1.00 96.00 179 ARG A CA 1
ATOM 1364 C C . ARG A 1 179 ? -8.526 9.666 -11.767 1.00 96.00 179 ARG A C 1
ATOM 1366 O O . ARG A 1 179 ? -8.043 8.588 -11.418 1.00 96.00 179 ARG A O 1
ATOM 1373 N N . GLU A 1 180 ? -7.935 10.826 -11.504 1.00 95.62 180 GLU A N 1
ATOM 1374 C CA . GLU A 1 180 ? -6.617 10.959 -10.863 1.00 95.62 180 GLU A CA 1
ATOM 1375 C C . GLU A 1 180 ? -6.625 10.465 -9.410 1.00 95.62 180 GLU A C 1
ATOM 1377 O O . GLU A 1 180 ? -5.594 10.038 -8.891 1.00 95.62 180 GLU A O 1
ATOM 1382 N N . GLU A 1 181 ? -7.786 10.502 -8.752 1.00 95.44 181 GLU A N 1
ATOM 1383 C CA . GLU A 1 181 ? -7.980 10.024 -7.384 1.00 95.44 181 GLU A CA 1
ATOM 1384 C C . GLU A 1 181 ? -8.056 8.496 -7.256 1.00 95.44 181 GLU A C 1
ATOM 1386 O O . GLU A 1 181 ? -8.103 7.979 -6.138 1.00 95.44 181 GLU A O 1
ATOM 1391 N N . GLN A 1 182 ? -8.096 7.764 -8.371 1.00 97.38 182 GLN A N 1
ATOM 1392 C CA . GLN A 1 182 ? -8.095 6.307 -8.363 1.00 97.38 182 GLN A CA 1
ATOM 1393 C C . GLN A 1 182 ? -6.668 5.769 -8.405 1.00 97.38 182 GLN A C 1
ATOM 1395 O O . GLN A 1 182 ? -5.850 6.222 -9.196 1.00 97.38 182 GLN A O 1
ATOM 1400 N N . PHE A 1 183 ? -6.393 4.762 -7.584 1.00 98.06 183 PHE A N 1
ATOM 1401 C CA . PHE A 1 183 ? -5.234 3.891 -7.738 1.00 98.06 183 PHE A CA 1
ATOM 1402 C C . PHE A 1 183 ? -5.508 2.846 -8.822 1.00 98.06 183 PHE A C 1
ATOM 1404 O O . PHE A 1 183 ? -6.646 2.409 -9.016 1.00 98.06 183 PHE A O 1
ATOM 1411 N N . GLU A 1 184 ? -4.462 2.354 -9.467 1.00 98.38 184 GLU A N 1
ATOM 1412 C CA . GLU A 1 184 ? -4.534 1.215 -10.377 1.00 98.38 184 GLU A CA 1
ATOM 1413 C C . GLU A 1 184 ? -4.985 -0.024 -9.612 1.00 98.38 184 GLU A C 1
ATOM 1415 O O . GLU A 1 184 ? -5.897 -0.737 -10.040 1.00 98.38 184 GLU A O 1
ATOM 1420 N N . ARG A 1 185 ? -4.401 -0.236 -8.425 1.00 97.69 185 ARG A N 1
ATOM 1421 C CA . ARG A 1 185 ? -4.791 -1.301 -7.499 1.00 97.69 185 ARG A CA 1
ATOM 1422 C C . ARG A 1 185 ? -4.818 -0.823 -6.061 1.00 97.69 185 ARG A C 1
ATOM 1424 O O . ARG A 1 185 ? -3.997 -0.025 -5.623 1.00 97.69 185 ARG A O 1
ATOM 1431 N N . PHE A 1 186 ? -5.773 -1.344 -5.308 1.00 97.50 186 PHE A N 1
ATOM 1432 C CA . PHE A 1 186 ? -5.919 -1.050 -3.895 1.00 97.50 186 PHE A CA 1
ATOM 1433 C C . PHE A 1 186 ? -6.239 -2.351 -3.169 1.00 97.50 186 PHE A C 1
ATOM 1435 O O . PHE A 1 186 ? -7.189 -3.057 -3.510 1.00 97.50 186 PHE A O 1
ATOM 1442 N N . TYR A 1 187 ? -5.430 -2.654 -2.165 1.00 98.12 187 TYR A N 1
ATOM 1443 C CA . TYR A 1 187 ? -5.512 -3.851 -1.356 1.00 98.12 187 TYR A CA 1
ATOM 1444 C C . TYR A 1 187 ? -5.781 -3.500 0.108 1.00 98.12 187 TYR A C 1
ATOM 1446 O O . TYR A 1 187 ? -5.190 -2.569 0.666 1.00 98.12 187 TYR A O 1
ATOM 1454 N N . LEU A 1 188 ? -6.673 -4.267 0.729 1.00 98.19 188 LEU A N 1
ATOM 1455 C CA . LEU A 1 188 ? -6.867 -4.301 2.174 1.00 98.19 188 LEU A CA 1
ATOM 1456 C C . LEU A 1 188 ? -6.176 -5.541 2.717 1.00 98.19 188 LEU A C 1
ATOM 1458 O O . LEU A 1 188 ? -6.375 -6.630 2.197 1.00 98.19 188 LEU A O 1
ATOM 1462 N N . ILE A 1 189 ? -5.356 -5.382 3.748 1.00 97.81 189 ILE A N 1
ATOM 1463 C CA . ILE A 1 189 ? -4.556 -6.477 4.295 1.00 97.81 189 ILE A CA 1
ATOM 1464 C C . ILE A 1 189 ? -4.874 -6.595 5.777 1.00 97.81 189 ILE A C 1
ATOM 1466 O O . ILE A 1 189 ? -4.668 -5.645 6.530 1.00 97.81 189 ILE A O 1
ATOM 1470 N N . LEU A 1 190 ? -5.383 -7.745 6.208 1.00 97.50 190 LEU A N 1
ATOM 1471 C CA . LEU A 1 190 ? -5.521 -8.036 7.632 1.00 97.50 190 LEU A CA 1
ATOM 1472 C C . LEU A 1 190 ? -4.176 -8.531 8.166 1.00 97.50 190 LEU A C 1
ATOM 1474 O O . LEU A 1 190 ? -3.625 -9.496 7.642 1.00 97.50 190 LEU A O 1
ATOM 1478 N N . LEU A 1 191 ? -3.663 -7.863 9.196 1.00 95.88 191 LEU A N 1
ATOM 1479 C CA . LEU A 1 191 ? -2.444 -8.218 9.916 1.00 95.88 191 LEU A CA 1
ATOM 1480 C C . LEU A 1 191 ? -2.806 -8.785 11.289 1.00 95.88 191 LEU A C 1
ATOM 1482 O O . LEU A 1 191 ? -3.382 -8.078 12.119 1.00 95.88 191 LEU A O 1
ATOM 1486 N N . ASP A 1 192 ? -2.423 -10.029 11.560 1.00 93.56 192 ASP A N 1
ATOM 1487 C CA . ASP A 1 192 ? -2.512 -10.602 12.903 1.00 93.56 192 ASP A CA 1
ATOM 1488 C C . ASP A 1 192 ? -1.395 -10.054 13.802 1.00 93.56 192 ASP A C 1
ATOM 1490 O O . ASP A 1 192 ? -0.342 -10.653 14.015 1.00 93.56 192 ASP A O 1
ATOM 1494 N N . SER A 1 193 ? -1.624 -8.849 14.314 1.00 88.56 193 SER A N 1
ATOM 1495 C CA . SER A 1 193 ? -0.649 -8.123 15.121 1.00 88.56 193 SER A CA 1
ATOM 1496 C C . SER A 1 193 ? -0.401 -8.747 16.500 1.00 88.56 193 SER A C 1
ATOM 1498 O O . SER A 1 193 ? 0.599 -8.424 17.137 1.00 88.56 193 SER A O 1
ATOM 1500 N N . ALA A 1 194 ? -1.268 -9.656 16.963 1.00 85.31 194 ALA A N 1
ATOM 1501 C CA . ALA A 1 194 ? -1.059 -10.390 18.209 1.00 85.31 194 ALA A CA 1
ATOM 1502 C C . ALA A 1 194 ? 0.146 -11.339 18.116 1.00 85.31 194 ALA A C 1
ATOM 1504 O O . ALA A 1 194 ? 0.707 -11.740 19.134 1.00 85.31 194 ALA A O 1
ATOM 1505 N N . ARG A 1 195 ? 0.561 -11.674 16.889 1.00 81.25 195 ARG A N 1
ATOM 1506 C CA . ARG A 1 195 ? 1.725 -12.510 16.598 1.00 81.25 195 ARG A CA 1
ATOM 1507 C C . ARG A 1 195 ? 3.013 -11.715 16.384 1.00 81.25 195 ARG A C 1
ATOM 1509 O O . ARG A 1 195 ? 4.027 -12.331 16.060 1.00 81.25 195 ARG A O 1
ATOM 1516 N N . THR A 1 196 ? 3.007 -10.387 16.550 1.00 81.31 196 THR A N 1
ATOM 1517 C CA . THR A 1 196 ? 4.267 -9.633 16.587 1.00 81.31 196 THR A CA 1
ATOM 1518 C C . THR A 1 196 ? 4.946 -9.798 17.938 1.00 81.31 196 THR A C 1
ATOM 1520 O O . THR A 1 196 ? 4.302 -9.855 18.987 1.00 81.31 196 THR A O 1
ATOM 1523 N N . GLY A 1 197 ? 6.271 -9.847 17.922 1.00 68.50 197 GLY A N 1
ATOM 1524 C CA . GLY A 1 197 ? 7.091 -10.088 19.099 1.00 68.50 197 GLY A CA 1
ATOM 1525 C C . GLY A 1 197 ? 7.888 -11.383 18.968 1.00 68.50 197 GLY A C 1
ATOM 1526 O O . GLY A 1 197 ? 7.624 -12.203 18.088 1.00 68.50 197 GLY A O 1
ATOM 1527 N N . PRO A 1 198 ? 8.890 -11.591 19.839 1.00 59.72 198 PRO A N 1
ATOM 1528 C CA . PRO A 1 198 ? 9.688 -12.807 19.811 1.00 59.72 198 PRO A CA 1
ATOM 1529 C C . PRO A 1 198 ? 8.776 -14.032 19.932 1.00 59.72 198 PRO A C 1
ATOM 1531 O O . PRO A 1 198 ? 7.962 -14.119 20.854 1.00 59.72 198 PRO A O 1
ATOM 1534 N N . ARG A 1 199 ? 8.916 -14.980 18.995 1.00 57.25 199 ARG A N 1
ATOM 1535 C CA . ARG A 1 199 ? 8.180 -16.248 19.039 1.00 57.25 199 ARG A CA 1
ATOM 1536 C C . ARG A 1 199 ? 8.467 -16.905 20.394 1.00 57.25 199 ARG A C 1
ATOM 1538 O O . ARG A 1 199 ? 9.646 -17.028 20.737 1.00 57.25 199 ARG A O 1
ATOM 1545 N N . PRO A 1 200 ? 7.448 -17.318 21.170 1.00 50.59 200 PRO A N 1
ATOM 1546 C CA . PRO A 1 200 ? 7.701 -18.028 22.413 1.00 50.59 200 PRO A CA 1
ATOM 1547 C C . PRO A 1 200 ? 8.556 -19.252 22.088 1.00 50.59 200 PRO A C 1
ATOM 1549 O O . PRO A 1 200 ? 8.221 -20.025 21.185 1.00 50.59 200 PRO A O 1
ATOM 1552 N N . THR A 1 201 ? 9.688 -19.404 22.777 1.00 47.91 201 THR A N 1
ATOM 1553 C CA . THR A 1 201 ? 10.458 -20.645 22.700 1.00 47.91 201 THR A CA 1
ATOM 1554 C C . THR A 1 201 ? 9.525 -21.776 23.110 1.00 47.91 201 THR A C 1
ATOM 1556 O O . THR A 1 201 ? 8.900 -21.659 24.171 1.00 47.91 201 THR A O 1
ATOM 1559 N N . PRO A 1 202 ? 9.394 -22.841 22.300 1.00 49.22 202 PRO A N 1
ATOM 1560 C CA . PRO A 1 202 ? 8.597 -23.985 22.702 1.00 49.22 202 PRO A CA 1
ATOM 1561 C C . PRO A 1 202 ? 9.105 -24.481 24.063 1.00 49.22 202 PRO A C 1
ATOM 1563 O O . PRO A 1 202 ? 10.320 -24.442 24.303 1.00 49.22 202 PRO A O 1
ATOM 1566 N N . PRO A 1 203 ? 8.207 -24.895 24.974 1.00 55.56 203 PRO A N 1
ATOM 1567 C CA . PRO A 1 203 ? 8.633 -25.454 26.245 1.00 55.56 203 PRO A CA 1
ATOM 1568 C C . PRO A 1 203 ? 9.598 -26.617 25.971 1.00 55.56 203 PRO A C 1
ATOM 1570 O O . PRO A 1 203 ? 9.390 -27.362 25.006 1.00 55.56 203 PRO A O 1
ATOM 1573 N N . PRO A 1 204 ? 10.669 -26.772 26.769 1.00 63.41 204 PRO A N 1
ATOM 1574 C CA . PRO A 1 204 ? 11.576 -27.897 26.605 1.00 63.41 204 PRO A CA 1
ATOM 1575 C C . PRO A 1 204 ? 10.768 -29.195 26.656 1.00 63.41 204 PRO A C 1
ATOM 1577 O O . PRO A 1 204 ? 9.908 -29.357 27.525 1.00 63.41 204 PRO A O 1
ATOM 1580 N N . LEU A 1 205 ? 11.035 -30.099 25.705 1.00 65.88 205 LEU A N 1
ATOM 1581 C CA . LEU A 1 205 ? 10.478 -31.450 25.709 1.00 65.88 205 LEU A CA 1
ATOM 1582 C C . LEU A 1 205 ? 10.659 -32.033 27.111 1.00 65.88 205 LEU A C 1
ATOM 1584 O O . LEU A 1 205 ? 11.774 -32.030 27.643 1.00 65.88 205 LEU A O 1
ATOM 1588 N N . ALA A 1 206 ? 9.556 -32.481 27.714 1.00 66.38 206 ALA A N 1
ATOM 1589 C CA . ALA A 1 206 ? 9.609 -33.120 29.017 1.00 66.38 206 ALA A CA 1
ATOM 1590 C C . ALA A 1 206 ? 10.654 -34.249 28.961 1.00 66.38 206 ALA A C 1
ATOM 1592 O O . ALA A 1 206 ? 10.671 -35.005 27.982 1.00 66.38 206 ALA A O 1
ATOM 1593 N N . PRO A 1 207 ? 11.550 -34.357 29.960 1.00 62.94 207 PRO A N 1
ATOM 1594 C CA . PRO A 1 207 ? 12.512 -35.444 29.982 1.00 62.94 207 PRO A CA 1
ATOM 1595 C C . PRO A 1 207 ? 11.751 -36.775 29.932 1.00 62.94 207 PRO A C 1
ATOM 1597 O O . PRO A 1 207 ? 10.691 -36.884 30.562 1.00 62.94 207 PRO A O 1
ATOM 1600 N N . PRO A 1 208 ? 12.256 -37.780 29.193 1.00 54.59 208 PRO A N 1
ATOM 1601 C CA . PRO A 1 208 ? 11.603 -39.076 29.134 1.00 54.59 208 PRO A CA 1
ATOM 1602 C C . PRO A 1 208 ? 11.412 -39.611 30.561 1.00 54.59 208 PRO A C 1
ATOM 1604 O O . PRO A 1 208 ? 12.293 -39.410 31.411 1.00 54.59 208 PRO A O 1
ATOM 1607 N N . PRO A 1 209 ? 10.272 -40.260 30.854 1.00 62.22 209 PRO A N 1
ATOM 1608 C CA . PRO A 1 209 ? 10.022 -40.813 32.175 1.00 62.22 209 PRO A CA 1
ATOM 1609 C C . PRO A 1 209 ? 11.183 -41.732 32.565 1.00 62.22 209 PRO A C 1
ATOM 1611 O O . PRO A 1 209 ? 11.616 -42.578 31.780 1.00 62.22 209 PRO A O 1
ATOM 1614 N N . ARG A 1 210 ? 11.722 -41.538 33.777 1.00 54.25 210 ARG A N 1
ATOM 1615 C CA . ARG A 1 210 ? 12.769 -42.411 34.320 1.00 54.25 210 ARG A CA 1
ATOM 1616 C C . ARG A 1 210 ? 12.228 -43.835 34.338 1.00 54.25 210 ARG A C 1
ATOM 1618 O O . ARG A 1 210 ? 11.134 -44.059 34.848 1.00 54.25 210 ARG A O 1
ATOM 1625 N N . SER A 1 211 ? 13.000 -44.761 33.777 1.00 53.53 211 SER A N 1
ATOM 1626 C CA . SER A 1 211 ? 12.680 -46.183 33.659 1.00 53.53 211 SER A CA 1
ATOM 1627 C C . SER A 1 211 ? 12.216 -46.763 34.999 1.00 53.53 211 SER A C 1
ATOM 1629 O O . SER A 1 211 ? 13.030 -47.076 35.869 1.00 53.53 211 SER A O 1
ATOM 1631 N N . GLY A 1 212 ? 10.900 -46.881 35.152 1.00 46.75 212 GLY A N 1
ATOM 1632 C CA . GLY A 1 212 ? 10.229 -47.639 36.196 1.00 46.75 212 GLY A CA 1
ATOM 1633 C C . GLY A 1 212 ? 9.690 -48.935 35.599 1.00 46.75 212 GLY A C 1
ATOM 1634 O O . GLY A 1 212 ? 9.134 -48.922 34.506 1.00 46.75 212 GLY A O 1
ATOM 1635 N N . SER A 1 213 ? 9.937 -50.031 36.316 1.00 49.69 213 SER A N 1
ATOM 1636 C CA . SER A 1 213 ? 9.463 -51.410 36.137 1.00 49.69 213 SER A CA 1
ATOM 1637 C C . SER A 1 213 ? 8.448 -51.680 35.013 1.00 49.69 213 SER A C 1
ATOM 1639 O O . SER A 1 213 ? 7.310 -51.215 35.037 1.00 49.69 213 SER A O 1
ATOM 1641 N N . THR A 1 214 ? 8.846 -52.550 34.085 1.00 45.97 214 THR A N 1
ATOM 1642 C CA . THR A 1 214 ? 8.016 -53.162 33.041 1.00 45.97 214 THR A CA 1
ATOM 1643 C C . THR A 1 214 ? 6.949 -54.078 33.649 1.00 45.97 214 THR A C 1
ATOM 1645 O O . THR A 1 214 ? 7.204 -55.266 33.845 1.00 45.97 214 THR A O 1
ATOM 1648 N N . ALA A 1 215 ? 5.764 -53.549 33.962 1.00 47.69 215 ALA A N 1
ATOM 1649 C CA . ALA A 1 215 ? 4.626 -54.392 34.348 1.00 47.69 215 ALA A CA 1
ATOM 1650 C C . ALA A 1 215 ? 3.243 -53.956 33.823 1.00 47.69 215 ALA A C 1
ATOM 1652 O O . ALA A 1 215 ? 2.350 -54.786 33.859 1.00 47.69 215 ALA A O 1
ATOM 1653 N N . ASP A 1 216 ? 3.065 -52.762 33.240 1.00 46.91 216 ASP A N 1
ATOM 1654 C CA . ASP A 1 216 ? 1.750 -52.312 32.725 1.00 46.91 216 ASP A CA 1
ATOM 1655 C C . ASP A 1 216 ? 1.844 -51.631 31.341 1.00 46.91 216 ASP A C 1
ATOM 1657 O O . ASP A 1 216 ? 1.408 -50.499 31.145 1.00 46.91 216 ASP A O 1
ATOM 1661 N N . LEU A 1 217 ? 2.449 -52.295 30.348 1.00 45.31 217 LEU A N 1
ATOM 1662 C CA . LEU A 1 217 ? 2.688 -51.712 29.014 1.00 45.31 217 LEU A CA 1
ATOM 1663 C C . LEU A 1 217 ? 1.917 -52.400 27.878 1.00 45.31 217 LEU A C 1
ATOM 1665 O O . LEU A 1 217 ? 2.487 -52.606 26.821 1.00 45.31 217 LEU A O 1
ATOM 1669 N N . PHE A 1 218 ? 0.637 -52.744 28.043 1.00 47.38 218 PHE A N 1
ATOM 1670 C CA . PHE A 1 218 ? -0.235 -53.059 26.893 1.00 47.38 218 PHE A CA 1
ATOM 1671 C C . PHE A 1 218 ? -1.705 -52.716 27.175 1.00 47.38 218 PHE A C 1
ATOM 1673 O O . PHE A 1 218 ? -2.589 -53.566 27.162 1.00 47.38 218 PHE A O 1
ATOM 1680 N N . ALA A 1 219 ? -1.980 -51.432 27.379 1.00 50.00 219 ALA A N 1
ATOM 1681 C CA . ALA A 1 219 ? -3.275 -50.869 27.025 1.00 50.00 219 ALA A CA 1
ATOM 1682 C C . ALA A 1 219 ? -3.001 -49.630 26.164 1.00 50.00 219 ALA A C 1
ATOM 1684 O O . ALA A 1 219 ? -2.343 -48.707 26.650 1.00 50.00 219 ALA A O 1
ATOM 1685 N N . PRO A 1 220 ? -3.428 -49.587 24.887 1.00 44.38 220 PRO A N 1
ATOM 1686 C CA . PRO A 1 220 ? -3.361 -48.349 24.136 1.00 44.38 220 PRO A CA 1
ATOM 1687 C C . PRO A 1 220 ? -4.304 -47.365 24.827 1.00 44.38 220 PRO A C 1
ATOM 1689 O O . PRO A 1 220 ? -5.523 -47.536 24.807 1.00 44.38 220 PRO A O 1
ATOM 1692 N N . ALA A 1 221 ? -3.738 -46.344 25.473 1.00 45.56 221 ALA A N 1
ATOM 1693 C CA . ALA A 1 221 ? -4.504 -45.151 25.787 1.00 45.56 221 ALA A CA 1
ATOM 1694 C C . ALA A 1 221 ? -5.141 -44.678 24.471 1.00 45.56 221 ALA A C 1
ATOM 1696 O O . ALA A 1 221 ? -4.454 -44.714 23.441 1.00 45.56 221 ALA A O 1
ATOM 1697 N N . PRO A 1 222 ? -6.425 -44.277 24.458 1.00 41.69 222 PRO A N 1
ATOM 1698 C CA . PRO A 1 222 ? -6.978 -43.662 23.268 1.00 41.69 222 PRO A CA 1
ATOM 1699 C C . PRO A 1 222 ? -6.036 -42.518 22.913 1.00 41.69 222 PRO A C 1
ATOM 1701 O O . PRO A 1 222 ? -5.729 -41.682 23.767 1.00 41.69 222 PRO A O 1
ATOM 1704 N N . LEU A 1 223 ? -5.511 -42.544 21.685 1.00 41.41 223 LEU A N 1
ATOM 1705 C CA . LEU A 1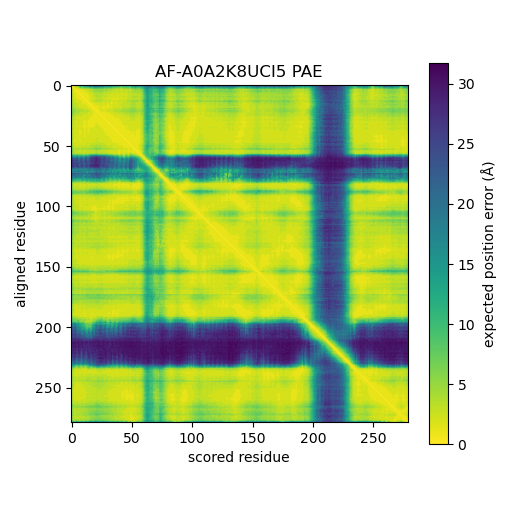 223 ? -4.884 -41.378 21.091 1.00 41.41 223 LEU A CA 1
ATOM 1706 C C . LEU A 1 223 ? -5.946 -40.293 21.209 1.00 41.41 223 LEU A C 1
ATOM 1708 O O . LEU A 1 223 ? -6.912 -40.288 20.450 1.00 41.41 223 LEU A O 1
ATOM 1712 N N . ALA A 1 224 ? -5.826 -39.437 22.222 1.00 42.31 224 ALA A N 1
ATOM 1713 C CA . ALA A 1 224 ? -6.476 -38.154 22.172 1.00 42.31 224 ALA A CA 1
A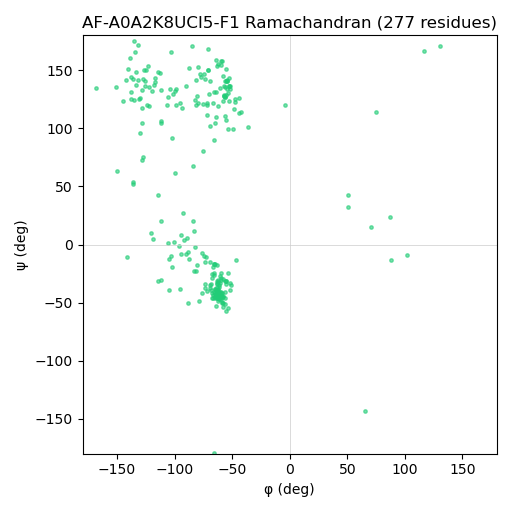TOM 1714 C C . ALA A 1 224 ? -5.936 -37.565 20.878 1.00 42.31 224 ALA A C 1
ATOM 1716 O O . ALA A 1 224 ? -4.733 -37.300 20.789 1.00 42.31 224 ALA A O 1
ATOM 1717 N N . GLU A 1 225 ? -6.783 -37.498 19.847 1.00 39.94 225 GLU A N 1
ATOM 1718 C CA . GLU A 1 225 ? -6.513 -36.653 18.699 1.00 39.94 225 GLU A CA 1
ATOM 1719 C C . GLU A 1 225 ? -6.030 -35.347 19.304 1.00 39.94 225 GLU A C 1
ATOM 1721 O O . GLU A 1 225 ? -6.759 -34.702 20.067 1.00 39.94 225 GLU A O 1
ATOM 1726 N N . ALA A 1 226 ? -4.755 -35.028 19.069 1.00 40.94 226 ALA A N 1
ATOM 1727 C CA . ALA A 1 226 ? -4.271 -33.694 19.329 1.00 40.94 226 ALA A CA 1
ATOM 1728 C C . ALA A 1 226 ? -5.310 -32.799 18.667 1.00 40.94 226 ALA A C 1
ATOM 1730 O O . ALA A 1 226 ? -5.551 -32.950 17.465 1.00 40.94 226 ALA A O 1
ATOM 1731 N N . ALA A 1 227 ? -6.004 -31.987 19.475 1.00 39.59 227 ALA A N 1
ATOM 1732 C CA . ALA A 1 227 ? -6.958 -31.028 18.952 1.00 39.59 227 ALA A CA 1
ATOM 1733 C C . ALA A 1 227 ? -6.271 -30.379 17.748 1.00 39.59 227 ALA A C 1
ATOM 1735 O O . ALA A 1 227 ? -5.106 -29.992 17.907 1.00 39.59 227 ALA A O 1
ATOM 1736 N N . PRO A 1 228 ? -6.899 -30.381 16.555 1.00 37.34 228 PRO A N 1
ATOM 1737 C CA . PRO A 1 228 ? -6.247 -29.894 15.353 1.00 37.34 228 PRO A CA 1
ATOM 1738 C C . PRO A 1 228 ? -5.628 -28.553 15.703 1.00 37.34 228 PRO A C 1
ATOM 1740 O O . PRO A 1 228 ? -6.332 -27.691 16.237 1.00 37.34 228 PRO A O 1
ATOM 1743 N N . ASP A 1 229 ? -4.309 -28.452 15.505 1.00 39.94 229 ASP A N 1
ATOM 1744 C CA . ASP A 1 229 ? -3.530 -27.244 15.760 1.00 39.94 229 ASP A CA 1
ATOM 1745 C C . ASP A 1 229 ? -4.384 -26.089 15.229 1.00 39.94 229 ASP A C 1
ATOM 1747 O O . ASP A 1 229 ? -4.730 -26.132 14.040 1.00 39.94 229 ASP A O 1
ATOM 1751 N N . PRO A 1 230 ? -4.890 -25.180 16.090 1.00 41.00 230 PRO A N 1
ATOM 1752 C CA . PRO A 1 230 ? -5.958 -24.267 15.710 1.00 41.00 230 PRO A CA 1
ATOM 1753 C C . PRO A 1 230 ? -5.454 -23.519 14.497 1.00 41.00 230 PRO A C 1
ATOM 1755 O O . PRO A 1 230 ? -4.475 -22.789 14.635 1.00 41.00 230 PRO A O 1
ATOM 1758 N N . VAL A 1 231 ? -6.057 -23.809 13.331 1.00 44.78 231 VAL A N 1
ATOM 1759 C CA . VAL A 1 231 ? -5.566 -23.452 11.993 1.00 44.78 231 VAL A CA 1
ATOM 1760 C C . VAL A 1 231 ? -4.922 -22.087 12.093 1.00 44.78 231 VAL A C 1
ATOM 1762 O O . VAL A 1 231 ? -5.634 -21.093 12.244 1.00 44.78 231 VAL A O 1
ATOM 1765 N N . SER A 1 232 ? -3.588 -22.045 12.160 1.00 54.91 232 SER A N 1
ATOM 1766 C CA . SER A 1 232 ? -2.923 -20.804 12.524 1.00 54.91 232 SER A CA 1
ATOM 1767 C C . SER A 1 232 ? -3.149 -19.870 11.350 1.00 54.91 232 SER A C 1
ATOM 1769 O O . SER A 1 232 ? -2.538 -20.064 10.295 1.00 54.91 232 SER A O 1
ATOM 1771 N N . LEU A 1 233 ? -4.093 -18.935 11.493 1.00 61.06 233 LEU A N 1
ATOM 1772 C CA . LEU A 1 233 ? -4.426 -17.997 10.433 1.00 61.06 233 LEU A CA 1
ATOM 1773 C C . LEU A 1 233 ? -3.118 -17.352 9.963 1.00 61.06 233 LEU A C 1
ATOM 1775 O O . LEU A 1 233 ? -2.255 -17.047 10.798 1.00 61.06 233 LEU A O 1
ATOM 1779 N N . PRO A 1 234 ? -2.915 -17.202 8.648 1.00 75.50 234 PRO A N 1
ATOM 1780 C CA . PRO A 1 234 ? -1.689 -16.605 8.144 1.00 75.50 234 PRO A CA 1
ATOM 1781 C C . PRO A 1 234 ? -1.535 -15.197 8.731 1.00 75.50 234 PRO A C 1
ATOM 1783 O O . PRO A 1 234 ? -2.523 -14.498 8.962 1.00 75.50 234 PRO A O 1
ATOM 1786 N N . LEU A 1 235 ? -0.287 -14.789 9.002 1.00 86.94 235 LEU A N 1
ATOM 1787 C CA . LEU A 1 235 ? 0.011 -13.486 9.618 1.00 86.94 235 LEU A CA 1
ATOM 1788 C C . LEU A 1 235 ? -0.596 -12.326 8.815 1.00 86.94 235 LEU A C 1
ATOM 1790 O O . LEU A 1 235 ? -0.963 -11.297 9.380 1.00 86.94 235 LEU A O 1
ATOM 1794 N N . LEU A 1 236 ? -0.684 -12.512 7.500 1.00 92.69 236 LEU A N 1
ATOM 1795 C CA . LEU A 1 236 ? -1.216 -11.564 6.541 1.00 92.69 236 LEU A CA 1
ATOM 1796 C C . LEU A 1 236 ? -2.314 -12.226 5.724 1.00 92.69 236 LEU A C 1
ATOM 1798 O O . LEU A 1 236 ? -2.142 -13.347 5.254 1.00 92.69 236 LEU A O 1
ATOM 1802 N N . ARG A 1 237 ? -3.408 -11.495 5.523 1.00 95.38 237 ARG A N 1
ATOM 1803 C CA . ARG A 1 237 ? -4.507 -11.883 4.634 1.00 95.38 237 ARG A CA 1
ATOM 1804 C C . ARG A 1 237 ? -4.838 -10.715 3.711 1.00 95.38 237 ARG A C 1
ATOM 1806 O O . ARG A 1 237 ? -5.509 -9.777 4.152 1.00 95.38 237 ARG A O 1
ATOM 1813 N N . PRO A 1 238 ? -4.283 -10.691 2.493 1.00 96.94 238 PRO A N 1
ATOM 1814 C CA . PRO A 1 238 ? -4.530 -9.640 1.513 1.00 96.94 238 PRO A CA 1
ATOM 1815 C C . PRO A 1 238 ? -5.839 -9.850 0.750 1.00 96.94 238 PRO A C 1
ATOM 1817 O O . PRO A 1 238 ? -6.160 -10.961 0.350 1.00 96.94 238 PRO A O 1
ATOM 1820 N N . PHE A 1 239 ? -6.556 -8.765 0.475 1.00 98.12 239 PHE A N 1
ATOM 1821 C CA . PHE A 1 239 ? -7.809 -8.748 -0.276 1.00 98.12 239 PHE A CA 1
ATOM 1822 C C . PHE A 1 239 ? -7.805 -7.599 -1.273 1.00 98.12 239 PHE A C 1
ATOM 1824 O O . PHE A 1 239 ? -7.367 -6.487 -0.959 1.00 98.12 239 PHE A O 1
ATOM 1831 N N . GLN A 1 240 ? -8.363 -7.827 -2.458 1.00 97.38 240 GLN A N 1
ATOM 1832 C CA . GLN A 1 240 ? -8.640 -6.731 -3.381 1.00 97.38 240 GLN A CA 1
ATOM 1833 C C . GLN A 1 240 ? -9.783 -5.871 -2.832 1.00 97.38 240 GLN A C 1
ATOM 1835 O O . GLN A 1 240 ? -10.847 -6.375 -2.463 1.00 97.38 240 GLN A O 1
ATOM 1840 N N . VAL A 1 241 ? -9.590 -4.552 -2.778 1.00 97.69 241 VAL A N 1
ATOM 1841 C CA . VAL A 1 241 ? -10.658 -3.628 -2.380 1.00 97.69 241 VAL A CA 1
ATOM 1842 C C . VAL A 1 241 ? -11.871 -3.823 -3.299 1.00 97.69 241 VAL A C 1
ATOM 1844 O O . VAL A 1 241 ? -11.736 -3.932 -4.512 1.00 97.69 241 VAL A O 1
ATOM 1847 N N . GLY A 1 242 ? -13.067 -3.866 -2.706 1.00 96.88 242 GLY A N 1
ATOM 1848 C CA . GLY A 1 242 ? -14.313 -4.205 -3.406 1.00 96.88 242 GLY A CA 1
ATOM 1849 C C . GLY A 1 242 ? -14.656 -5.702 -3.457 1.00 96.88 242 GLY A C 1
ATOM 1850 O O . GLY A 1 242 ? -15.811 -6.013 -3.709 1.00 96.88 242 GLY A O 1
ATOM 1851 N N . ALA A 1 243 ? -13.719 -6.604 -3.132 1.00 96.75 243 ALA A N 1
ATOM 1852 C CA . ALA A 1 243 ? -13.934 -8.058 -3.123 1.00 96.75 243 ALA A CA 1
ATOM 1853 C C . ALA A 1 243 ? -13.501 -8.690 -1.775 1.00 96.75 243 ALA A C 1
ATOM 1855 O O . ALA A 1 243 ? -12.440 -9.313 -1.697 1.00 96.75 243 ALA A O 1
ATOM 1856 N N . PRO A 1 244 ? -14.262 -8.486 -0.678 1.00 96.38 244 PRO A N 1
ATOM 1857 C CA . PRO A 1 244 ? -13.891 -8.953 0.669 1.00 96.38 244 PRO A CA 1
ATOM 1858 C C . PRO A 1 244 ? -13.791 -10.480 0.818 1.00 96.38 244 PRO A C 1
ATOM 1860 O O . PRO A 1 244 ? -13.195 -10.963 1.776 1.00 96.38 244 PRO A O 1
ATOM 1863 N N . GLU A 1 245 ? -14.373 -11.237 -0.103 1.00 95.44 245 GLU A N 1
ATOM 1864 C CA . GLU A 1 245 ? -14.327 -12.699 -0.172 1.00 95.44 245 GLU A CA 1
ATOM 1865 C C . GLU A 1 245 ? -13.119 -13.246 -0.949 1.00 95.44 245 GLU A C 1
ATOM 1867 O O . GLU A 1 245 ? -12.844 -14.444 -0.889 1.00 95.44 245 GLU A O 1
ATOM 1872 N N . ARG A 1 246 ? -12.394 -12.387 -1.676 1.00 93.31 246 ARG A N 1
ATOM 1873 C CA . ARG A 1 246 ? -11.278 -12.785 -2.537 1.00 93.31 246 ARG A CA 1
ATOM 1874 C C . ARG A 1 246 ? -9.942 -12.485 -1.865 1.00 93.31 246 ARG A C 1
ATOM 1876 O O . ARG A 1 246 ? -9.394 -11.390 -2.009 1.00 93.31 246 ARG A O 1
ATOM 1883 N N . GLU A 1 247 ? -9.425 -13.475 -1.147 1.00 95.25 247 GLU A N 1
ATOM 1884 C CA . GLU A 1 247 ? -8.063 -13.446 -0.611 1.00 95.25 247 GLU A CA 1
ATOM 1885 C C . GLU A 1 247 ? -7.037 -13.663 -1.742 1.00 95.25 247 GLU A C 1
ATOM 1887 O O . GLU A 1 247 ? -7.295 -14.417 -2.684 1.00 95.25 247 GLU A O 1
ATOM 1892 N N . LEU A 1 248 ? -5.896 -12.974 -1.680 1.00 94.56 248 LEU A N 1
ATOM 1893 C CA . LEU A 1 248 ? -4.835 -12.997 -2.693 1.00 94.56 248 LEU A CA 1
ATOM 1894 C C . LEU A 1 248 ? -3.483 -13.334 -2.059 1.00 94.56 248 LEU A C 1
ATOM 1896 O O . LEU A 1 248 ? -3.222 -12.940 -0.923 1.00 94.56 248 LEU A O 1
ATOM 1900 N N . ALA A 1 249 ? -2.588 -13.975 -2.814 1.00 92.88 249 ALA A N 1
ATOM 1901 C CA . ALA A 1 249 ? -1.181 -14.040 -2.429 1.00 92.88 249 ALA A CA 1
ATOM 1902 C C . ALA A 1 249 ? -0.493 -12.689 -2.683 1.00 92.88 249 ALA A C 1
ATOM 1904 O O . ALA A 1 249 ? -0.799 -11.996 -3.660 1.00 92.88 249 ALA A O 1
ATOM 1905 N N . LEU A 1 250 ? 0.484 -12.318 -1.847 1.00 91.88 250 LEU A N 1
ATOM 1906 C CA . LEU A 1 250 ? 1.249 -11.083 -2.062 1.00 91.88 250 LEU A CA 1
ATOM 1907 C C . LEU A 1 250 ? 2.045 -11.126 -3.369 1.00 91.88 250 LEU A C 1
ATOM 1909 O O . LEU A 1 250 ? 2.219 -10.091 -4.011 1.00 91.88 250 LEU A O 1
ATOM 1913 N N . ALA A 1 251 ? 2.516 -12.308 -3.777 1.00 92.56 251 ALA A N 1
ATOM 1914 C CA . ALA A 1 251 ? 3.201 -12.471 -5.054 1.00 92.56 251 ALA A CA 1
ATOM 1915 C C . ALA A 1 251 ? 2.313 -12.088 -6.245 1.00 92.56 251 ALA A C 1
ATOM 1917 O O . ALA A 1 251 ? 2.760 -11.291 -7.069 1.00 92.56 251 ALA A O 1
ATOM 1918 N N . ASP A 1 252 ? 1.064 -12.559 -6.269 1.00 94.38 252 ASP A N 1
ATOM 1919 C CA . ASP A 1 252 ? 0.107 -12.270 -7.343 1.00 94.38 252 ASP A CA 1
ATOM 1920 C C . ASP A 1 252 ? -0.211 -10.773 -7.418 1.00 94.38 252 ASP A C 1
ATOM 1922 O O . ASP A 1 252 ? -0.291 -10.196 -8.502 1.00 94.38 252 ASP A O 1
ATOM 1926 N N . MET A 1 253 ? -0.339 -10.116 -6.258 1.00 95.81 253 MET A N 1
ATOM 1927 C CA . MET A 1 253 ? -0.529 -8.665 -6.191 1.00 95.81 253 MET A CA 1
ATOM 1928 C C . MET A 1 253 ? 0.633 -7.914 -6.845 1.00 95.81 253 MET A C 1
ATOM 1930 O O . MET A 1 253 ? 0.410 -6.927 -7.542 1.00 95.81 253 MET A O 1
ATOM 1934 N N . LEU A 1 254 ? 1.873 -8.354 -6.609 1.00 96.00 254 LEU A N 1
ATOM 1935 C CA . LEU A 1 254 ? 3.055 -7.733 -7.204 1.00 96.00 254 LEU A CA 1
ATOM 1936 C C . LEU A 1 254 ? 3.168 -8.038 -8.699 1.00 96.00 254 LEU A C 1
ATOM 1938 O O . LEU A 1 254 ? 3.505 -7.134 -9.457 1.00 96.00 254 LEU A O 1
ATOM 1942 N N . ASP A 1 255 ? 2.861 -9.258 -9.136 1.00 96.12 255 ASP A N 1
ATOM 1943 C CA . ASP A 1 255 ? 2.896 -9.621 -10.557 1.00 96.12 255 ASP A CA 1
ATOM 1944 C C . ASP A 1 255 ? 1.882 -8.821 -11.380 1.00 96.12 255 ASP A C 1
ATOM 1946 O O . ASP A 1 255 ? 2.213 -8.333 -12.462 1.00 96.12 255 ASP A O 1
ATOM 1950 N N . ASP A 1 256 ? 0.682 -8.593 -10.847 1.00 96.56 256 ASP A N 1
ATOM 1951 C CA . ASP A 1 256 ? -0.319 -7.719 -11.468 1.00 96.56 256 ASP A CA 1
ATOM 1952 C C . ASP A 1 256 ? 0.174 -6.262 -11.558 1.00 96.56 256 ASP A C 1
ATOM 1954 O O . ASP A 1 256 ? 0.079 -5.637 -12.615 1.00 96.56 256 ASP A O 1
ATOM 1958 N N . LEU A 1 257 ? 0.806 -5.728 -10.504 1.00 97.62 257 LEU A N 1
ATOM 1959 C CA . LEU A 1 257 ? 1.394 -4.382 -10.552 1.00 97.62 257 LEU A CA 1
ATOM 1960 C C . LEU A 1 257 ? 2.512 -4.262 -11.592 1.00 97.62 257 LEU A C 1
ATOM 1962 O O . LEU A 1 257 ? 2.552 -3.283 -12.336 1.00 97.62 257 LEU A O 1
ATOM 1966 N N . LEU A 1 258 ? 3.414 -5.242 -11.664 1.00 97.31 258 LEU A N 1
ATOM 1967 C CA . LEU A 1 258 ? 4.498 -5.232 -12.647 1.00 97.31 258 LEU A CA 1
ATOM 1968 C C . LEU A 1 258 ? 3.977 -5.421 -14.076 1.00 97.31 258 LEU A C 1
ATOM 1970 O O . LEU A 1 258 ? 4.502 -4.799 -14.999 1.00 97.31 258 LEU A O 1
ATOM 1974 N N . SER A 1 259 ? 2.911 -6.204 -14.250 1.00 97.06 259 SER A N 1
ATOM 1975 C CA . SER A 1 259 ? 2.218 -6.340 -15.534 1.00 97.06 259 SER A CA 1
ATOM 1976 C C . SER A 1 259 ? 1.683 -4.994 -16.014 1.00 97.06 259 SER A C 1
ATOM 1978 O O . SER A 1 259 ? 1.886 -4.634 -17.170 1.00 97.06 259 SER A O 1
ATOM 1980 N N . LEU A 1 260 ? 1.054 -4.212 -15.129 1.00 97.31 260 LEU A N 1
ATOM 1981 C CA . LEU A 1 260 ? 0.565 -2.871 -15.464 1.00 97.31 260 LEU A CA 1
ATOM 1982 C C . LEU A 1 260 ? 1.704 -1.913 -15.825 1.00 97.31 260 LEU A C 1
ATOM 1984 O O . LEU A 1 260 ? 1.571 -1.116 -16.751 1.00 97.31 260 LEU A O 1
ATOM 1988 N N . VAL A 1 261 ? 2.832 -1.994 -15.116 1.00 96.75 261 VAL A N 1
ATOM 1989 C CA . VAL A 1 261 ? 4.012 -1.174 -15.415 1.00 96.75 261 VAL A CA 1
ATOM 1990 C C . VAL A 1 261 ? 4.540 -1.481 -16.818 1.00 96.75 261 VAL A C 1
ATOM 1992 O O . VAL A 1 261 ? 4.772 -0.544 -17.583 1.00 96.75 261 VAL A O 1
ATOM 1995 N N . ALA A 1 262 ? 4.672 -2.763 -17.176 1.00 96.12 262 ALA A N 1
ATOM 1996 C CA . ALA A 1 262 ? 5.075 -3.187 -18.518 1.00 96.12 262 ALA A CA 1
ATOM 1997 C C . ALA A 1 262 ? 4.065 -2.735 -19.586 1.00 96.12 262 ALA A C 1
ATOM 1999 O O . ALA A 1 262 ? 4.448 -2.150 -20.590 1.00 96.12 262 ALA A O 1
ATOM 2000 N N . GLN A 1 263 ? 2.761 -2.906 -19.339 1.00 95.25 263 GLN A N 1
ATOM 2001 C CA . GLN A 1 263 ? 1.702 -2.494 -20.272 1.00 95.25 263 GLN A CA 1
ATOM 2002 C C . GLN A 1 263 ? 1.703 -0.989 -20.563 1.00 95.25 263 GLN A C 1
ATOM 2004 O O . GLN A 1 263 ? 1.365 -0.580 -21.671 1.00 95.25 263 GLN A O 1
ATOM 2009 N N . ARG A 1 264 ? 2.079 -0.158 -19.586 1.00 94.31 264 ARG A N 1
ATOM 2010 C CA . ARG A 1 264 ? 2.184 1.299 -19.768 1.00 94.31 264 ARG A CA 1
ATOM 2011 C C . ARG A 1 264 ? 3.473 1.745 -20.441 1.00 94.31 264 ARG A C 1
ATOM 2013 O O . ARG A 1 264 ? 3.540 2.879 -20.901 1.00 94.31 264 ARG A O 1
ATOM 2020 N N . ASN A 1 265 ? 4.483 0.882 -20.465 1.00 92.88 265 ASN A N 1
ATOM 2021 C CA . ASN A 1 265 ? 5.814 1.190 -20.973 1.00 92.88 265 ASN A CA 1
ATOM 2022 C C . ASN A 1 265 ? 6.339 0.032 -21.849 1.00 92.88 265 ASN A C 1
ATOM 2024 O O . ASN A 1 265 ? 7.440 -0.463 -21.590 1.00 92.88 265 ASN A O 1
ATOM 2028 N N . PRO A 1 266 ? 5.571 -0.426 -22.860 1.00 93.94 266 PRO A N 1
ATOM 2029 C CA . PRO A 1 266 ? 5.867 -1.667 -23.580 1.00 93.94 266 PRO A CA 1
ATOM 2030 C C . PRO A 1 266 ? 7.150 -1.583 -24.413 1.00 93.94 266 PRO A C 1
ATOM 2032 O O . PRO A 1 266 ? 7.797 -2.598 -24.635 1.00 93.94 266 PRO A O 1
ATOM 2035 N N . ASP A 1 267 ? 7.546 -0.377 -24.824 1.00 93.25 267 ASP A N 1
ATOM 2036 C CA . ASP A 1 267 ? 8.788 -0.141 -25.569 1.00 93.25 267 ASP A CA 1
ATOM 2037 C C . ASP A 1 267 ? 10.043 -0.252 -24.687 1.00 93.25 267 ASP A C 1
ATOM 2039 O O . ASP A 1 267 ? 11.157 -0.325 -25.199 1.00 93.25 267 ASP A O 1
ATOM 2043 N N . PHE A 1 268 ? 9.874 -0.230 -23.361 1.00 92.38 268 PHE A N 1
ATOM 2044 C CA . PHE A 1 268 ? 10.978 -0.220 -22.402 1.00 92.38 268 PHE A CA 1
ATOM 2045 C C . PHE A 1 268 ? 11.042 -1.486 -21.561 1.00 92.38 268 PHE A C 1
ATOM 2047 O O . PHE A 1 268 ? 12.133 -1.871 -21.141 1.00 92.38 268 PHE A O 1
ATOM 2054 N N . TYR A 1 269 ? 9.897 -2.109 -21.269 1.00 94.81 269 TYR A N 1
ATOM 2055 C CA . TYR A 1 269 ? 9.826 -3.198 -20.308 1.00 94.81 269 TYR A CA 1
ATOM 2056 C C . TYR A 1 269 ? 8.854 -4.298 -20.722 1.00 94.81 269 TYR A C 1
ATOM 2058 O O . TYR A 1 269 ? 7.726 -4.036 -21.131 1.00 94.81 269 TYR A O 1
ATOM 2066 N N . GLU A 1 270 ? 9.252 -5.539 -20.455 1.00 96.25 270 GLU A N 1
ATOM 2067 C CA . GLU A 1 270 ? 8.377 -6.707 -20.482 1.00 96.25 270 GLU A CA 1
ATOM 2068 C C . GLU A 1 270 ? 8.429 -7.464 -19.145 1.00 96.25 270 GLU A C 1
ATOM 2070 O O . GLU A 1 270 ? 9.435 -7.450 -18.428 1.00 96.25 270 GLU A O 1
ATOM 2075 N N . LEU A 1 271 ? 7.322 -8.123 -18.785 1.00 95.81 271 LEU A N 1
ATOM 2076 C CA . LEU A 1 271 ? 7.265 -9.004 -17.620 1.00 95.81 271 LEU A CA 1
ATOM 2077 C C . LEU A 1 271 ? 7.557 -10.442 -18.059 1.00 95.81 271 LEU A C 1
ATOM 2079 O O . LEU A 1 271 ? 6.779 -11.034 -18.805 1.00 95.81 271 LEU A O 1
ATOM 2083 N N . ARG A 1 272 ? 8.644 -11.025 -17.549 1.00 94.56 272 ARG A N 1
ATOM 2084 C CA . ARG A 1 272 ? 9.035 -12.415 -17.806 1.00 94.56 272 ARG A CA 1
ATOM 2085 C C . ARG A 1 272 ? 9.355 -13.116 -16.491 1.00 94.56 272 ARG A C 1
ATOM 2087 O O . ARG A 1 272 ? 10.162 -12.624 -15.707 1.00 94.56 272 ARG A O 1
ATOM 2094 N N . ASP A 1 273 ? 8.701 -14.247 -16.233 1.00 91.31 273 ASP A N 1
ATOM 2095 C CA . ASP A 1 273 ? 8.901 -15.068 -15.026 1.00 91.31 273 ASP A CA 1
ATOM 2096 C C . ASP A 1 273 ? 8.830 -14.264 -13.706 1.00 91.31 273 ASP A C 1
ATOM 2098 O O . ASP A 1 273 ? 9.665 -14.413 -12.809 1.00 91.31 273 ASP A O 1
ATOM 2102 N N . GLY A 1 274 ? 7.852 -13.352 -13.602 1.00 90.56 274 GLY A N 1
ATOM 2103 C CA . GLY A 1 274 ? 7.650 -12.489 -12.427 1.00 90.56 274 GLY A CA 1
ATOM 2104 C C . GLY A 1 274 ? 8.722 -11.406 -12.241 1.00 90.56 274 GLY A C 1
ATOM 2105 O O . GLY A 1 274 ? 8.844 -10.822 -11.160 1.00 90.56 274 GLY A O 1
ATOM 2106 N N . ARG A 1 275 ? 9.534 -11.142 -13.272 1.00 94.69 275 ARG A N 1
ATOM 2107 C CA . ARG A 1 275 ? 10.567 -10.102 -13.285 1.00 94.69 275 ARG A CA 1
ATOM 2108 C C . ARG A 1 275 ? 10.344 -9.127 -14.426 1.00 94.69 275 ARG A C 1
ATOM 2110 O O . ARG A 1 275 ? 10.094 -9.530 -15.558 1.00 94.69 275 ARG A O 1
ATOM 2117 N N . LEU A 1 276 ? 10.474 -7.846 -14.118 1.00 94.31 276 LEU A N 1
ATOM 2118 C CA . LEU A 1 276 ? 10.468 -6.788 -15.112 1.00 94.31 276 LEU A CA 1
ATOM 2119 C C . LEU A 1 276 ? 11.869 -6.691 -15.723 1.00 94.31 276 LEU A C 1
ATOM 2121 O O . LEU A 1 276 ? 12.849 -6.465 -15.003 1.00 94.31 276 LEU A O 1
ATOM 2125 N N . ILE A 1 277 ? 11.967 -6.888 -17.033 1.00 94.81 277 ILE A N 1
ATOM 2126 C CA . ILE A 1 277 ? 13.223 -6.824 -17.786 1.00 94.81 277 ILE A CA 1
ATOM 2127 C C . ILE A 1 277 ? 13.115 -5.789 -18.910 1.00 94.81 277 ILE A C 1
ATOM 2129 O O . ILE A 1 277 ? 11.999 -5.507 -19.347 1.00 94.81 277 ILE A O 1
ATOM 2133 N N . PRO A 1 278 ? 14.238 -5.198 -19.359 1.00 91.94 278 PRO A N 1
ATOM 2134 C CA . PRO A 1 278 ? 14.239 -4.360 -20.553 1.00 91.94 278 PRO A CA 1
ATOM 2135 C C . PRO A 1 278 ? 13.719 -5.137 -21.769 1.00 91.94 278 PRO A C 1
ATOM 2137 O O . PRO A 1 278 ? 14.096 -6.303 -21.925 1.00 91.94 278 PRO A O 1
ATOM 2140 N N . ALA A 1 279 ? 12.860 -4.496 -22.565 1.00 87.06 279 ALA A N 1
ATOM 2141 C CA . ALA A 1 279 ? 12.336 -5.032 -23.825 1.00 87.06 279 ALA A CA 1
ATOM 2142 C C . ALA A 1 279 ? 13.399 -5.056 -24.941 1.00 87.06 279 ALA A C 1
ATOM 2144 O O . ALA A 1 279 ? 14.341 -4.227 -24.892 1.00 87.06 279 ALA A O 1
#

Radius of gyration: 22.54 Å; Cα contacts (8 Å, |Δi|>4): 461; chains: 1; bounding box: 50×74×62 Å